Protein AF-0000000081385345 (afdb_homodimer)

Nearest PDB structures (foldseek):
  4rgh-assembly1_A  TM=7.968E-01  e=3.987E-07  Homo sapiens
  4z2z-assembly1_B  TM=7.427E-01  e=1.816E-07  Saccharomyces cerevisiae S288C
  3s8i-assembly1_B  TM=8.230E-01  e=2.449E-06  Homo sapiens
  4rgh-assembly1_B  TM=8.075E-01  e=4.764E-06  Homo sapiens
  4z2z-assembly1_A  TM=7.408E-01  e=2.305E-06  Saccharomyces cerevisiae S288C

InterPro domains:
  IPR021109 Aspartic peptidase domain superfamily [G3DSA:2.40.70.10] (9-135)

Structure (mmCIF, N/CA/C/O backbone):
data_AF-0000000081385345-model_v1
#
loop_
_entity.id
_entity.type
_entity.pdbx_description
1 polymer 'Uncharacterized protein'
#
loop_
_atom_site.group_PDB
_atom_site.id
_atom_site.type_symbol
_atom_site.label_atom_id
_atom_site.label_alt_id
_atom_site.label_comp_id
_atom_site.label_asym_id
_atom_site.label_entity_id
_atom_site.label_seq_id
_atom_site.pdbx_PDB_ins_code
_atom_site.Cartn_x
_atom_site.Cartn_y
_atom_site.Cartn_z
_atom_site.occupancy
_atom_site.B_iso_or_equiv
_atom_site.auth_seq_id
_atom_site.auth_comp_id
_atom_site.auth_asym_id
_atom_site.auth_atom_id
_atom_site.pdbx_PDB_model_num
ATOM 1 N N . MET A 1 1 ? 22.141 8.68 -2.375 1 74.31 1 MET A N 1
ATOM 2 C CA . MET A 1 1 ? 21.109 8.359 -1.393 1 74.31 1 MET A CA 1
ATOM 3 C C . MET A 1 1 ? 21.578 7.238 -0.467 1 74.31 1 MET A C 1
ATOM 5 O O . MET A 1 1 ? 22.156 6.258 -0.921 1 74.31 1 MET A O 1
ATOM 9 N N . PRO A 1 2 ? 21.484 7.441 0.894 1 88.56 2 PRO A N 1
ATOM 10 C CA . PRO A 1 2 ? 21.922 6.379 1.809 1 88.56 2 PRO A CA 1
ATOM 11 C C . PRO A 1 2 ? 21.062 5.121 1.693 1 88.56 2 PRO A C 1
ATOM 13 O O . PRO A 1 2 ? 19.953 5.172 1.15 1 88.56 2 PRO A O 1
ATOM 16 N N . ASN A 1 3 ? 21.641 4.062 2.098 1 95.31 3 ASN A N 1
ATOM 17 C CA . ASN A 1 3 ? 20.922 2.791 2.129 1 95.31 3 ASN A CA 1
ATOM 18 C C . ASN A 1 3 ? 19.828 2.791 3.189 1 95.31 3 ASN A C 1
ATOM 20 O O . ASN A 1 3 ? 20.047 3.26 4.309 1 95.31 3 ASN A O 1
ATOM 24 N N . ILE A 1 4 ? 18.703 2.4 2.809 1 97.88 4 ILE A N 1
ATOM 25 C CA . ILE A 1 4 ? 17.609 2.199 3.762 1 97.88 4 ILE A CA 1
ATOM 26 C C . ILE A 1 4 ? 17.594 0.742 4.219 1 97.88 4 ILE A C 1
ATOM 28 O O . ILE A 1 4 ? 17.453 -0.171 3.402 1 97.88 4 ILE A O 1
ATOM 32 N N . VAL A 1 5 ? 17.734 0.519 5.5 1 98.44 5 VAL A N 1
ATOM 33 C CA . VAL A 1 5 ? 17.922 -0.824 6.039 1 98.44 5 VAL A CA 1
ATOM 34 C C . VAL A 1 5 ? 16.812 -1.127 7.059 1 98.44 5 VAL A C 1
ATOM 36 O O . VAL A 1 5 ? 16.594 -0.344 7.984 1 98.44 5 VAL A O 1
ATOM 39 N N . PHE A 1 6 ? 16.125 -2.219 6.875 1 98.25 6 PHE A N 1
ATOM 40 C CA . PHE A 1 6 ? 15.203 -2.75 7.867 1 98.25 6 PHE A CA 1
ATOM 41 C C . PHE A 1 6 ? 15.797 -3.957 8.578 1 98.25 6 PHE A C 1
ATOM 43 O O . PHE A 1 6 ? 16.25 -4.906 7.93 1 98.25 6 PHE A O 1
ATOM 50 N N . THR A 1 7 ? 15.82 -3.934 9.867 1 96.81 7 THR A N 1
ATOM 51 C CA . THR A 1 7 ? 16.375 -5.008 10.695 1 96.81 7 THR A CA 1
ATOM 52 C C . THR A 1 7 ? 15.312 -5.535 11.664 1 96.81 7 THR A C 1
ATOM 54 O O . THR A 1 7 ? 14.195 -5.016 11.719 1 96.81 7 THR A O 1
ATOM 57 N N . LEU A 1 8 ? 15.695 -6.578 12.344 1 94.38 8 LEU A N 1
ATOM 58 C CA . LEU A 1 8 ? 14.82 -7.113 13.375 1 94.38 8 LEU A CA 1
ATOM 59 C C . LEU A 1 8 ? 14.523 -6.059 14.438 1 94.38 8 LEU A C 1
ATOM 61 O O . LEU A 1 8 ? 13.438 -6.043 15.023 1 94.38 8 LEU A O 1
ATOM 65 N N . GLN A 1 9 ? 15.453 -5.156 14.703 1 95.69 9 GLN A N 1
ATOM 66 C CA . GLN A 1 9 ? 15.289 -4.117 15.711 1 95.69 9 GLN A CA 1
ATOM 67 C C . GLN A 1 9 ? 14.195 -3.131 15.312 1 95.69 9 GLN A C 1
ATOM 69 O O . GLN A 1 9 ? 13.656 -2.414 16.156 1 95.69 9 GLN A O 1
ATOM 74 N N . ASP A 1 10 ? 13.859 -3.074 14.055 1 97.5 10 ASP A N 1
ATOM 75 C CA . ASP A 1 10 ? 12.836 -2.156 13.562 1 97.5 10 ASP A CA 1
ATOM 76 C C . ASP A 1 10 ? 11.438 -2.73 13.766 1 97.5 10 ASP A C 1
ATOM 78 O O . ASP A 1 10 ? 10.438 -2.021 13.602 1 97.5 10 ASP A O 1
ATOM 82 N N . MET A 1 11 ? 11.328 -3.988 14.062 1 97.19 11 MET A N 1
ATOM 83 C CA . MET A 1 11 ? 10.016 -4.605 14.227 1 97.19 11 MET A CA 1
ATOM 84 C C . MET A 1 11 ? 9.336 -4.109 15.5 1 97.19 11 MET A C 1
ATOM 86 O O . MET A 1 11 ? 9.727 -4.496 16.609 1 97.19 11 MET A O 1
ATOM 90 N N . LEU A 1 12 ? 8.391 -3.275 15.297 1 97.19 12 LEU A N 1
ATOM 91 C CA . LEU A 1 12 ? 7.617 -2.789 16.438 1 97.19 12 LEU A CA 1
ATOM 92 C C . LEU A 1 12 ? 6.871 -3.932 17.109 1 97.19 12 LEU A C 1
ATOM 94 O O . LEU A 1 12 ? 6.832 -4.012 18.344 1 97.19 12 LEU A O 1
ATOM 98 N N . ILE A 1 13 ? 6.16 -4.738 16.266 1 95.38 13 ILE A N 1
ATOM 99 C CA . ILE A 1 13 ? 5.555 -5.996 16.703 1 95.38 13 ILE A CA 1
ATOM 100 C C . ILE A 1 13 ? 6.527 -7.148 16.453 1 95.38 13 ILE A C 1
ATOM 102 O O . ILE A 1 13 ? 6.965 -7.367 15.32 1 95.38 13 ILE A O 1
ATOM 106 N N . LYS A 1 14 ? 6.945 -7.871 17.406 1 93.69 14 LYS A N 1
ATOM 107 C CA . LYS A 1 14 ? 8.039 -8.836 17.344 1 93.69 14 LYS A CA 1
ATOM 108 C C . LYS A 1 14 ? 7.574 -10.148 16.703 1 93.69 14 LYS A C 1
ATOM 110 O O . LYS A 1 14 ? 8.016 -11.227 17.109 1 93.69 14 LYS A O 1
ATOM 115 N N . THR A 1 15 ? 6.539 -10.078 15.914 1 94.69 15 THR A N 1
ATOM 116 C CA . THR A 1 15 ? 6.051 -11.219 15.141 1 94.69 15 THR A CA 1
ATOM 117 C C . THR A 1 15 ? 5.48 -10.75 13.805 1 94.69 15 THR A C 1
ATOM 119 O O . THR A 1 15 ? 5.027 -9.609 13.68 1 94.69 15 THR A O 1
ATOM 122 N N . ASN A 1 16 ? 5.664 -11.586 12.82 1 94.06 16 ASN A N 1
ATOM 123 C CA . ASN A 1 16 ? 5.035 -11.281 11.539 1 94.06 16 ASN A CA 1
ATOM 124 C C . ASN A 1 16 ? 3.557 -11.656 11.531 1 94.06 16 ASN A C 1
ATOM 126 O O . ASN A 1 16 ? 2.855 -11.43 10.547 1 94.06 16 ASN A O 1
ATOM 130 N N . LEU A 1 17 ? 3.07 -12.18 12.68 1 94.25 17 LEU A N 1
ATOM 131 C CA . LEU A 1 17 ? 1.688 -12.633 12.789 1 94.25 17 LEU A CA 1
ATOM 132 C C . LEU A 1 17 ? 0.774 -11.492 13.219 1 94.25 17 LEU A C 1
ATOM 134 O O . LEU A 1 17 ? 0.167 -11.555 14.289 1 94.25 17 LEU A O 1
ATOM 138 N N . HIS A 1 18 ? 0.749 -10.492 12.461 1 95.38 18 HIS A N 1
ATOM 139 C CA . HIS A 1 18 ? -0.171 -9.367 12.578 1 95.38 18 HIS A CA 1
ATOM 140 C C . HIS A 1 18 ? -0.584 -8.844 11.211 1 95.38 18 HIS A C 1
ATOM 142 O O . HIS A 1 18 ? -0.002 -9.227 10.195 1 95.38 18 HIS A O 1
ATOM 148 N N . ASP A 1 19 ? -1.596 -8.055 11.148 1 94.62 19 ASP A N 1
ATOM 149 C CA . ASP A 1 19 ? -2.074 -7.516 9.875 1 94.62 19 ASP A CA 1
ATOM 150 C C . ASP A 1 19 ? -2.35 -6.02 9.984 1 94.62 19 ASP A C 1
ATOM 152 O O . ASP A 1 19 ? -3.287 -5.508 9.367 1 94.62 19 ASP A O 1
ATOM 156 N N . ARG A 1 20 ? -1.52 -5.398 10.797 1 96.38 20 ARG A N 1
ATOM 157 C CA . ARG A 1 20 ? -1.727 -3.977 11.055 1 96.38 20 ARG A CA 1
ATOM 158 C C . ARG A 1 20 ? -1.252 -3.133 9.875 1 96.38 20 ARG A C 1
ATOM 160 O O . ARG A 1 20 ? -0.144 -3.328 9.375 1 96.38 20 ARG A O 1
ATOM 167 N N . PRO A 1 21 ? -2.172 -2.256 9.352 1 97.06 21 PRO A N 1
ATOM 168 C CA . PRO A 1 21 ? -1.673 -1.229 8.438 1 97.06 21 PRO A CA 1
ATOM 169 C C . PRO A 1 21 ? -0.868 -0.142 9.148 1 97.06 21 PRO A C 1
ATOM 171 O O . PRO A 1 21 ? -0.676 -0.207 10.367 1 97.06 21 PRO A O 1
ATOM 174 N N . LEU A 1 22 ? -0.375 0.842 8.406 1 98.38 22 LEU A N 1
ATOM 175 C CA . LEU A 1 22 ? 0.445 1.891 9 1 98.38 22 LEU A CA 1
ATOM 176 C C . LEU A 1 22 ? -0.403 3.105 9.367 1 98.38 22 LEU A C 1
ATOM 178 O O . LEU A 1 22 ? -0.925 3.789 8.477 1 98.38 22 LEU A O 1
ATOM 182 N N . TYR A 1 23 ? -0.553 3.346 10.672 1 98.38 23 TYR A N 1
ATOM 183 C CA . TYR A 1 23 ? -1.19 4.547 11.195 1 98.38 23 TYR A CA 1
ATOM 184 C C . TYR A 1 23 ? -0.215 5.355 12.047 1 98.38 23 TYR A C 1
ATOM 186 O O . TYR A 1 23 ? 0.57 4.789 12.805 1 98.38 23 TYR A O 1
ATOM 194 N N . TYR A 1 24 ? -0.353 6.641 11.898 1 98.5 24 TYR A N 1
ATOM 195 C CA . TYR A 1 24 ? 0.501 7.551 12.648 1 98.5 24 TYR A CA 1
ATOM 196 C C . TYR A 1 24 ? -0.317 8.68 13.266 1 98.5 24 TYR A C 1
ATOM 198 O O . TYR A 1 24 ? -1.426 8.969 12.812 1 98.5 24 TYR A O 1
ATOM 206 N N . THR A 1 25 ? 0.218 9.195 14.328 1 98.38 25 THR A N 1
ATOM 207 C CA . THR A 1 25 ? -0.187 10.5 14.836 1 98.38 25 THR A CA 1
ATOM 208 C C . THR A 1 25 ? 0.838 11.562 14.453 1 98.38 25 THR A C 1
ATOM 210 O O . THR A 1 25 ? 2.045 11.336 14.547 1 98.38 25 THR A O 1
ATOM 213 N N . GLY A 1 26 ? 0.393 12.641 13.961 1 98.38 26 GLY A N 1
ATOM 214 C CA . GLY A 1 26 ? 1.235 13.758 13.578 1 98.38 26 GLY A CA 1
ATOM 215 C C . GLY A 1 26 ? 0.521 15.094 13.656 1 98.38 26 GLY A C 1
ATOM 216 O O . GLY A 1 26 ? -0.37 15.281 14.492 1 98.38 26 GLY A O 1
ATOM 217 N N . TYR A 1 27 ? 1.018 16.047 12.898 1 98.56 27 TYR A N 1
ATOM 218 C CA . TYR A 1 27 ? 0.455 17.391 12.922 1 98.56 27 TYR A CA 1
ATOM 219 C C . TYR A 1 27 ? 0.203 17.891 11.5 1 98.56 27 TYR A C 1
ATOM 221 O O . TYR A 1 27 ? 1.005 17.656 10.602 1 98.56 27 TYR A O 1
ATOM 229 N N . ILE A 1 28 ? -0.877 18.516 11.32 1 98.38 28 ILE A N 1
ATOM 230 C CA . ILE A 1 28 ? -1.199 19.266 10.109 1 98.38 28 ILE A CA 1
ATOM 231 C C . ILE A 1 28 ? -1.395 20.734 10.461 1 98.38 28 ILE A C 1
ATOM 233 O O . ILE A 1 28 ? -2.262 21.078 11.266 1 98.38 28 ILE A O 1
ATOM 237 N N . ASP A 1 29 ? -0.593 21.594 9.82 1 95.69 29 ASP A N 1
ATOM 238 C CA . ASP A 1 29 ? -0.618 23.016 10.141 1 95.69 29 ASP A CA 1
ATOM 239 C C . ASP A 1 29 ? -0.638 23.234 11.656 1 95.69 29 ASP A C 1
ATOM 241 O O . ASP A 1 29 ? -1.501 23.953 12.172 1 95.69 29 ASP A O 1
ATOM 245 N N . ASP A 1 30 ? 0.148 22.516 12.375 1 95.19 30 ASP A N 1
ATOM 246 C CA . ASP A 1 30 ? 0.46 22.641 13.797 1 95.19 30 ASP A CA 1
ATOM 247 C C . ASP A 1 30 ? -0.686 22.125 14.664 1 95.19 30 ASP A C 1
ATOM 249 O O . ASP A 1 30 ? -0.72 22.375 15.867 1 95.19 30 ASP A O 1
ATOM 253 N N . VAL A 1 31 ? -1.644 21.5 14.07 1 97.69 31 VAL A N 1
ATOM 254 C CA . VAL A 1 31 ? -2.73 20.875 14.82 1 97.69 31 VAL A CA 1
ATOM 255 C C . VAL A 1 31 ? -2.555 19.359 14.82 1 97.69 31 VAL A C 1
ATOM 257 O O . VAL A 1 31 ? -2.283 18.75 13.773 1 97.69 31 VAL A O 1
ATOM 260 N N . LYS A 1 32 ? -2.758 18.781 15.961 1 97.94 32 LYS A N 1
ATOM 261 C CA . LYS A 1 32 ? -2.574 17.344 16.109 1 97.94 32 LYS A CA 1
ATOM 262 C C . LYS A 1 32 ? -3.658 16.578 15.359 1 97.94 32 LYS A C 1
ATOM 264 O O . LYS A 1 32 ? -4.84 16.922 15.438 1 97.94 32 LYS A O 1
ATOM 269 N N . VAL A 1 33 ? -3.264 15.602 14.578 1 97.94 33 VAL A N 1
ATOM 270 C CA . VAL A 1 33 ? -4.16 14.727 13.828 1 97.94 33 VAL A CA 1
ATOM 271 C C . VAL A 1 33 ? -3.754 13.273 14.039 1 97.94 33 VAL A C 1
ATOM 273 O O . VAL A 1 33 ? -2.576 12.922 13.914 1 97.94 33 VAL A O 1
ATOM 276 N N . ASP A 1 34 ? -4.684 12.422 14.43 1 96.62 34 ASP A N 1
ATOM 277 C CA . ASP A 1 34 ? -4.426 10.992 14.57 1 96.62 34 ASP A CA 1
ATOM 278 C C . ASP A 1 34 ? -4.871 10.234 13.32 1 96.62 34 ASP A C 1
ATOM 280 O O . ASP A 1 34 ? -5.309 10.836 12.344 1 96.62 34 ASP A O 1
ATOM 284 N N . ARG A 1 35 ? -4.551 8.938 13.289 1 96.88 35 ARG A N 1
ATOM 285 C CA . ARG A 1 35 ? -4.961 8.023 12.234 1 96.88 35 ARG A CA 1
ATOM 286 C C . ARG A 1 35 ? -4.574 8.562 10.859 1 96.88 35 ARG A C 1
ATOM 288 O O . ARG A 1 35 ? -5.398 8.602 9.945 1 96.88 35 ARG A O 1
ATOM 295 N N . MET A 1 36 ? -3.348 9.047 10.742 1 98.5 36 MET A N 1
ATOM 296 C CA . MET A 1 36 ? -2.727 9.289 9.438 1 98.5 36 MET A CA 1
ATOM 297 C C . MET A 1 36 ? -2.273 7.984 8.805 1 98.5 36 MET A C 1
ATOM 299 O O . MET A 1 36 ? -1.367 7.32 9.305 1 98.5 36 MET A O 1
ATOM 303 N N . HIS A 1 37 ? -2.951 7.629 7.734 1 97.88 37 HIS A N 1
ATOM 304 C CA . HIS A 1 37 ? -2.705 6.344 7.09 1 97.88 37 HIS A CA 1
ATOM 305 C C . HIS A 1 37 ? -1.718 6.484 5.938 1 97.88 37 HIS A C 1
ATOM 307 O O . HIS A 1 37 ? -1.929 7.293 5.031 1 97.88 37 HIS A O 1
ATOM 313 N N . ILE A 1 38 ? -0.577 5.758 5.945 1 98.75 38 ILE A N 1
ATOM 314 C CA . ILE A 1 38 ? 0.377 5.727 4.844 1 98.75 38 ILE A CA 1
ATOM 315 C C . ILE A 1 38 ? 0.022 4.59 3.885 1 98.75 38 ILE A C 1
ATOM 317 O O . ILE A 1 38 ? -0.004 3.422 4.281 1 98.75 38 ILE A O 1
ATOM 321 N N . ASP A 1 39 ? -0.267 4.934 2.676 1 97 39 ASP A N 1
ATOM 322 C CA . ASP A 1 39 ? -0.756 3.957 1.705 1 97 39 ASP A CA 1
ATOM 323 C C . ASP A 1 39 ? 0.001 4.07 0.384 1 97 39 ASP A C 1
ATOM 325 O O . ASP A 1 39 ? -0.407 4.816 -0.509 1 97 39 ASP A O 1
ATOM 329 N N . PRO A 1 40 ? 1.025 3.207 0.19 1 97.94 40 PRO A N 1
ATOM 330 C CA . PRO A 1 40 ? 1.81 3.27 -1.046 1 97.94 40 PRO A CA 1
ATOM 331 C C . PRO A 1 40 ? 1.019 2.818 -2.271 1 97.94 40 PRO A C 1
ATOM 333 O O . PRO A 1 40 ? 1.484 2.971 -3.402 1 97.94 40 PRO A O 1
ATOM 336 N N . SER A 1 41 ? -0.171 2.312 -2.088 1 95.31 41 SER A N 1
ATOM 337 C CA . SER A 1 41 ? -0.978 1.883 -3.225 1 95.31 41 SER A CA 1
ATOM 338 C C . SER A 1 41 ? -1.852 3.02 -3.744 1 95.31 41 SER A C 1
ATOM 340 O O . SER A 1 41 ? -2.422 2.926 -4.832 1 95.31 41 SER A O 1
ATOM 342 N N . SER A 1 42 ? -1.997 4.023 -3.014 1 94.88 42 SER A N 1
ATOM 343 C CA . SER A 1 42 ? -2.875 5.125 -3.389 1 94.88 42 SER A CA 1
ATOM 344 C C . SER A 1 42 ? -2.158 6.121 -4.293 1 94.88 42 SER A C 1
ATOM 346 O O . SER A 1 42 ? -1.043 6.551 -3.992 1 94.88 42 SER A O 1
ATOM 348 N N . SER A 1 43 ? -2.836 6.496 -5.348 1 94.69 43 SER A N 1
ATOM 349 C CA . SER A 1 43 ? -2.256 7.43 -6.309 1 94.69 43 SER A CA 1
ATOM 350 C C . SER A 1 43 ? -2.439 8.875 -5.855 1 94.69 43 SER A C 1
ATOM 352 O O . SER A 1 43 ? -1.924 9.797 -6.484 1 94.69 43 SER A O 1
ATOM 354 N N . ILE A 1 44 ? -3.137 9.055 -4.789 1 95.75 44 ILE A N 1
ATOM 355 C CA . ILE A 1 44 ? -3.369 10.398 -4.277 1 95.75 44 ILE A CA 1
ATOM 356 C C . ILE A 1 44 ? -3.346 10.383 -2.752 1 95.75 44 ILE A C 1
ATOM 358 O O . ILE A 1 44 ? -3.4 9.32 -2.135 1 95.75 44 ILE A O 1
ATOM 362 N N . SER A 1 45 ? -3.215 11.555 -2.184 1 97.69 45 SER A N 1
ATOM 363 C CA . SER A 1 45 ? -3.463 11.758 -0.759 1 97.69 45 SER A CA 1
ATOM 364 C C . SER A 1 45 ? -4.836 12.375 -0.517 1 97.69 45 SER A C 1
ATOM 366 O O . SER A 1 45 ? -5.293 13.211 -1.299 1 97.69 45 SER A O 1
ATOM 368 N N . ILE A 1 46 ? -5.461 11.953 0.561 1 97.06 46 ILE A N 1
ATOM 369 C CA . ILE A 1 46 ? -6.84 12.344 0.847 1 97.06 46 ILE A CA 1
ATOM 370 C C . ILE A 1 46 ? -6.938 12.883 2.273 1 97.06 46 ILE A C 1
ATOM 372 O O . ILE A 1 46 ? -6.285 12.367 3.184 1 97.06 46 ILE A O 1
ATOM 376 N N . ILE A 1 47 ? -7.746 13.891 2.457 1 97.62 47 ILE A N 1
ATOM 377 C CA . ILE A 1 47 ? -8.078 14.359 3.795 1 97.62 47 ILE A CA 1
ATOM 378 C C . ILE A 1 47 ? -9.594 14.531 3.926 1 97.62 47 ILE A C 1
ATOM 380 O O . ILE A 1 47 ? -10.258 14.969 2.984 1 97.62 47 ILE A O 1
ATOM 384 N N . LEU A 1 48 ? -10.102 14.164 5.066 1 96.5 48 LEU A N 1
ATOM 385 C CA . LEU A 1 48 ? -11.539 14.227 5.281 1 96.5 48 LEU A CA 1
ATOM 386 C C . LEU A 1 48 ? -11.992 15.656 5.559 1 96.5 48 LEU A C 1
ATOM 388 O O . LEU A 1 48 ? -11.312 16.406 6.266 1 96.5 48 LEU A O 1
ATOM 392 N N . LYS A 1 49 ? -13.148 15.906 5.07 1 96.56 49 LYS A N 1
ATOM 393 C CA . LYS A 1 49 ? -13.75 17.219 5.281 1 96.56 49 LYS A CA 1
ATOM 394 C C . LYS A 1 49 ? -13.82 17.562 6.766 1 96.56 49 LYS A C 1
ATOM 396 O O . LYS A 1 49 ? -13.578 18.703 7.152 1 96.56 49 LYS A O 1
ATOM 401 N N . GLY A 1 50 ? -14.172 16.562 7.586 1 95.38 50 GLY A N 1
ATOM 402 C CA . GLY A 1 50 ? -14.266 16.781 9.023 1 95.38 50 GLY A CA 1
ATOM 403 C C . GLY A 1 50 ? -12.961 17.219 9.641 1 95.38 50 GLY A C 1
ATOM 404 O O . GLY A 1 50 ? -12.953 18 10.594 1 95.38 50 GLY A O 1
ATOM 405 N N . VAL A 1 51 ? -11.875 16.781 9.156 1 96.31 51 VAL A N 1
ATOM 406 C CA . VAL A 1 51 ? -10.562 17.156 9.656 1 96.31 51 VAL A CA 1
ATOM 407 C C . VAL A 1 51 ? -10.281 18.625 9.312 1 96.31 51 VAL A C 1
ATOM 409 O O . VAL A 1 51 ? -9.734 19.359 10.125 1 96.31 51 VAL A O 1
ATOM 412 N N . LEU A 1 52 ? -10.648 19.078 8.164 1 96.88 52 LEU A N 1
ATOM 413 C CA . LEU A 1 52 ? -10.469 20.484 7.797 1 96.88 52 LEU A CA 1
ATOM 414 C C . LEU A 1 52 ? -11.195 21.406 8.773 1 96.88 52 LEU A C 1
ATOM 416 O O . LEU A 1 52 ? -10.688 22.469 9.117 1 96.88 52 LEU A O 1
ATOM 420 N N . HIS A 1 53 ? -12.375 20.969 9.078 1 95.81 53 HIS A N 1
ATOM 421 C CA . HIS A 1 53 ? -13.125 21.75 10.062 1 95.81 53 HIS A CA 1
ATOM 422 C C . HIS A 1 53 ? -12.367 21.859 11.383 1 95.81 53 HIS A C 1
ATOM 424 O O . HIS A 1 53 ? -12.297 22.938 11.977 1 95.81 53 HIS A O 1
ATOM 430 N N . HIS A 1 54 ? -11.82 20.75 11.734 1 95.38 54 HIS A N 1
ATOM 431 C CA . HIS A 1 54 ? -11.031 20.703 12.961 1 95.38 54 HIS A CA 1
ATOM 432 C C . HIS A 1 54 ? -9.82 21.625 12.859 1 95.38 54 HIS A C 1
ATOM 434 O O . HIS A 1 54 ? -9.43 22.266 13.844 1 95.38 54 HIS A O 1
ATOM 440 N N . LEU A 1 55 ? -9.219 21.75 11.719 1 96.38 55 LEU A N 1
ATOM 441 C CA . LEU A 1 55 ? -8.055 22.578 11.445 1 96.38 55 LEU A CA 1
ATOM 442 C C . LEU A 1 55 ? -8.453 24.031 11.25 1 96.38 55 LEU A C 1
ATOM 444 O O . LEU A 1 55 ? -7.598 24.906 11.148 1 96.38 55 LEU A O 1
ATOM 448 N N . ARG A 1 56 ? -9.742 24.312 11.117 1 96 56 ARG A N 1
ATOM 449 C CA . ARG A 1 56 ? -10.312 25.641 10.883 1 96 56 ARG A CA 1
ATOM 450 C C . ARG A 1 56 ? -9.898 26.188 9.523 1 96 56 ARG A C 1
ATOM 452 O O . ARG A 1 56 ? -9.555 27.359 9.391 1 96 56 ARG A O 1
ATOM 459 N N . ILE A 1 57 ? -9.883 25.281 8.594 1 95.56 57 ILE A N 1
ATOM 460 C CA . ILE A 1 57 ? -9.617 25.656 7.207 1 95.56 57 ILE A CA 1
ATOM 461 C C . ILE A 1 57 ? -10.938 25.812 6.457 1 95.56 57 ILE A C 1
ATOM 463 O O . ILE A 1 57 ? -11.672 24.828 6.285 1 95.56 57 ILE A O 1
ATOM 467 N N . PRO A 1 58 ? -11.203 27.016 5.98 1 95.06 58 PRO A N 1
ATOM 468 C CA . PRO A 1 58 ? -12.477 27.188 5.27 1 95.06 58 PRO A CA 1
ATOM 469 C C . PRO A 1 58 ? -12.469 26.531 3.889 1 95.06 58 PRO A C 1
ATOM 471 O O . PRO A 1 58 ? -11.438 26.5 3.223 1 95.06 58 PRO A O 1
ATOM 474 N N . MET A 1 59 ? -13.633 26.141 3.365 1 93.62 59 MET A N 1
ATOM 475 C CA . MET A 1 59 ? -13.781 25.391 2.123 1 93.62 59 MET A CA 1
ATOM 476 C C . MET A 1 59 ? -13.43 26.25 0.917 1 93.62 59 MET A C 1
ATOM 478 O O . MET A 1 59 ? -13.016 25.734 -0.123 1 93.62 59 MET A O 1
ATOM 482 N N . HIS A 1 60 ? -13.516 27.516 1.053 1 94.56 60 HIS A N 1
ATOM 483 C CA . HIS A 1 60 ? -13.25 28.391 -0.081 1 94.56 60 HIS A CA 1
ATOM 484 C C . HIS A 1 60 ? -11.758 28.438 -0.401 1 94.56 60 HIS A C 1
ATOM 486 O O . HIS A 1 60 ? -11.359 28.953 -1.447 1 94.56 60 HIS A O 1
ATOM 492 N N . ARG A 1 61 ? -10.93 27.938 0.493 1 95.75 61 ARG A N 1
ATOM 493 C CA . ARG A 1 61 ? -9.492 27.859 0.265 1 95.75 61 ARG A CA 1
ATOM 494 C C . ARG A 1 61 ? -9.141 26.688 -0.64 1 95.75 61 ARG A C 1
ATOM 496 O O . ARG A 1 61 ? -8.016 26.594 -1.131 1 95.75 61 ARG A O 1
ATOM 503 N N . LEU A 1 62 ? -10.078 25.844 -0.931 1 97.88 62 LEU A N 1
ATOM 504 C CA . LEU A 1 62 ? -9.82 24.672 -1.753 1 97.88 62 LEU A CA 1
ATOM 505 C C . LEU A 1 62 ? -9.719 25.047 -3.227 1 97.88 62 LEU A C 1
ATOM 507 O O . LEU A 1 62 ? -10.469 25.891 -3.711 1 97.88 62 LEU A O 1
ATOM 511 N N . THR A 1 63 ? -8.773 24.453 -3.85 1 98.12 63 THR A N 1
ATOM 512 C CA . THR A 1 63 ? -8.672 24.578 -5.301 1 98.12 63 THR A CA 1
ATOM 513 C C . THR A 1 63 ? -9.594 23.562 -5.984 1 98.12 63 THR A C 1
ATOM 515 O O . THR A 1 63 ? -9.625 22.391 -5.613 1 98.12 63 THR A O 1
ATOM 518 N N . PRO A 1 64 ? -10.32 24.031 -7.012 1 96.88 64 PRO A N 1
ATOM 519 C CA . PRO A 1 64 ? -11.164 23.078 -7.738 1 96.88 64 PRO A CA 1
ATOM 520 C C . PRO A 1 64 ? -10.359 21.984 -8.445 1 96.88 64 PRO A C 1
ATOM 522 O O . PRO A 1 64 ? -9.195 22.203 -8.805 1 96.88 64 PRO A O 1
ATOM 525 N N . THR A 1 65 ? -11.016 20.797 -8.547 1 95.69 65 THR A N 1
ATOM 526 C CA . THR A 1 65 ? -10.367 19.688 -9.25 1 95.69 65 THR A CA 1
ATOM 527 C C . THR A 1 65 ? -11.398 18.875 -10.023 1 95.69 65 THR A C 1
ATOM 529 O O . THR A 1 65 ? -12.555 18.766 -9.609 1 95.69 65 THR A O 1
ATOM 532 N N . SER A 1 66 ? -10.953 18.266 -11.117 1 92.5 66 SER A N 1
ATOM 533 C CA . SER A 1 66 ? -11.789 17.375 -11.906 1 92.5 66 SER A CA 1
ATOM 534 C C . SER A 1 66 ? -11.359 15.914 -11.727 1 92.5 66 SER A C 1
ATOM 536 O O . SER A 1 66 ? -11.898 15.023 -12.383 1 92.5 66 SER A O 1
ATOM 538 N N . THR A 1 67 ? -10.508 15.727 -10.797 1 90.75 67 THR A N 1
ATOM 539 C CA . THR A 1 67 ? -9.984 14.391 -10.562 1 90.75 67 THR A CA 1
ATOM 540 C C . THR A 1 67 ? -11.047 13.492 -9.93 1 90.75 67 THR A C 1
ATOM 542 O O . THR A 1 67 ? -11.711 13.891 -8.969 1 90.75 67 THR A O 1
ATOM 545 N N . ALA A 1 68 ? -11.227 12.336 -10.531 1 89.62 68 ALA A N 1
ATOM 546 C CA . ALA A 1 68 ? -12.109 11.336 -9.938 1 89.62 68 ALA A CA 1
ATOM 547 C C . ALA A 1 68 ? -11.312 10.32 -9.117 1 89.62 68 ALA A C 1
ATOM 549 O O . ALA A 1 68 ? -10.227 9.914 -9.516 1 89.62 68 ALA A O 1
ATOM 550 N N . ILE A 1 69 ? -11.852 10.023 -7.949 1 87.06 69 ILE A N 1
ATOM 551 C CA . ILE A 1 69 ? -11.25 9.008 -7.094 1 87.06 69 ILE A CA 1
ATOM 552 C C . ILE A 1 69 ? -11.992 7.684 -7.273 1 87.06 69 ILE A C 1
ATOM 554 O O . ILE A 1 69 ? -13.227 7.648 -7.223 1 87.06 69 ILE A O 1
ATOM 558 N N . SER A 1 70 ? -11.219 6.641 -7.594 1 83.19 70 SER A N 1
ATOM 559 C CA . SER A 1 70 ? -11.805 5.309 -7.715 1 83.19 70 SER A CA 1
ATOM 560 C C . SER A 1 70 ? -11.211 4.352 -6.684 1 83.19 70 SER A C 1
ATOM 562 O O . SER A 1 70 ? -10.016 4.383 -6.41 1 83.19 70 SER A O 1
ATOM 564 N N . GLY A 1 71 ? -12.102 3.607 -5.973 1 77.56 71 GLY A N 1
ATOM 565 C CA . GLY A 1 71 ? -11.664 2.559 -5.062 1 77.56 71 GLY A CA 1
ATOM 566 C C . GLY A 1 71 ? -11.844 1.164 -5.629 1 77.56 71 GLY A C 1
ATOM 567 O O . GLY A 1 71 ? -11.812 0.976 -6.848 1 77.56 71 GLY A O 1
ATOM 568 N N . PHE A 1 72 ? -11.805 0.202 -4.797 1 75.38 72 PHE A N 1
ATOM 569 C CA . PHE A 1 72 ? -11.875 -1.21 -5.156 1 75.38 72 PHE A CA 1
ATOM 570 C C . PHE A 1 72 ? -13.133 -1.503 -5.961 1 75.38 72 PHE A C 1
ATOM 572 O O . PHE A 1 72 ? -13.109 -2.316 -6.887 1 75.38 72 PHE A O 1
ATOM 579 N N . ASN A 1 73 ? -14.266 -0.875 -5.695 1 69.94 73 ASN A N 1
ATOM 580 C CA . ASN A 1 73 ? -15.516 -1.232 -6.355 1 69.94 73 ASN A CA 1
ATOM 581 C C . ASN A 1 73 ? -15.797 -0.327 -7.551 1 69.94 73 ASN A C 1
ATOM 583 O O . ASN A 1 73 ? -16.906 -0.312 -8.078 1 69.94 73 ASN A O 1
ATOM 587 N N . SER A 1 74 ? -14.828 0.216 -8.086 1 64.88 74 SER A N 1
ATOM 588 C CA . SER A 1 74 ? -14.898 0.991 -9.32 1 64.88 74 SER A CA 1
ATOM 589 C C . SER A 1 74 ? -15.852 2.172 -9.18 1 64.88 74 SER A C 1
ATOM 591 O O . SER A 1 74 ? -16.109 2.885 -10.148 1 64.88 74 SER A O 1
ATOM 593 N N . GLY A 1 75 ? -16.422 2.297 -8.148 1 73.06 75 GLY A N 1
ATOM 594 C CA . GLY A 1 75 ? -17.203 3.516 -8 1 73.06 75 GLY A CA 1
ATOM 595 C C . GLY A 1 75 ? -16.344 4.77 -7.98 1 73.06 75 GLY A C 1
ATOM 596 O O . GLY A 1 75 ? -15.242 4.766 -7.445 1 73.06 75 GLY A O 1
ATOM 597 N N . ARG A 1 76 ? -16.844 5.672 -8.875 1 79.81 76 ARG A N 1
ATOM 598 C CA . ARG A 1 76 ? -16.109 6.93 -8.922 1 79.81 76 ARG A CA 1
ATOM 599 C C . ARG A 1 76 ? -16.703 7.953 -7.965 1 79.81 76 ARG A C 1
ATOM 601 O O . ARG A 1 76 ? -17.922 8.016 -7.805 1 79.81 76 ARG A O 1
ATOM 608 N N . SER A 1 77 ? -15.875 8.562 -7.242 1 85.44 77 SER A N 1
ATOM 609 C CA . SER A 1 77 ? -16.234 9.711 -6.41 1 85.44 77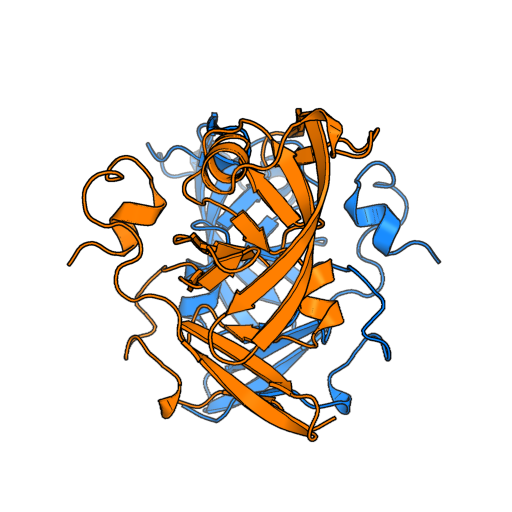 SER A CA 1
ATOM 610 C C . SER A 1 77 ? -15.391 10.93 -6.758 1 85.44 77 SER A C 1
ATOM 612 O O . SER A 1 77 ? -14.266 10.797 -7.254 1 85.44 77 SER A O 1
ATOM 614 N N . TYR A 1 78 ? -16.031 12.102 -6.508 1 91.19 78 TYR A N 1
ATOM 615 C CA . TYR A 1 78 ? -15.336 13.344 -6.801 1 91.19 78 TYR A CA 1
ATOM 616 C C . TYR A 1 78 ? -15.031 14.109 -5.52 1 91.19 78 TYR A C 1
ATOM 618 O O . TYR A 1 78 ? -15.914 14.32 -4.688 1 91.19 78 TYR A O 1
ATOM 626 N N . PRO A 1 79 ? -13.773 14.484 -5.426 1 95.19 79 PRO A N 1
ATOM 627 C CA . PRO A 1 79 ? -13.438 15.297 -4.254 1 95.19 79 PRO A CA 1
ATOM 628 C C . PRO A 1 79 ? -14.094 16.672 -4.27 1 95.19 79 PRO A C 1
ATOM 630 O O . PRO A 1 79 ? -14.469 17.172 -5.336 1 95.19 79 PRO A O 1
ATOM 633 N N . ILE A 1 80 ? -14.242 17.25 -3.109 1 96.81 80 ILE A N 1
ATOM 634 C CA . ILE A 1 80 ? -14.758 18.609 -2.953 1 96.81 80 ILE A CA 1
ATOM 635 C C . ILE A 1 80 ? -13.766 19.609 -3.551 1 96.81 80 ILE A C 1
ATOM 637 O O . ILE A 1 80 ? -14.164 20.594 -4.172 1 96.81 80 ILE A O 1
ATOM 641 N N . GLY A 1 81 ? -12.539 19.359 -3.43 1 97.94 81 GLY A N 1
ATOM 642 C CA . GLY A 1 81 ? -11.398 20.141 -3.881 1 97.94 81 GLY A CA 1
ATOM 643 C C . GLY A 1 81 ? -10.07 19.594 -3.396 1 97.94 81 GLY A C 1
ATOM 644 O O . GLY A 1 81 ? -9.992 18.453 -2.938 1 97.94 81 GLY A O 1
ATOM 645 N N . LYS A 1 82 ? -9.055 20.328 -3.695 1 98.25 82 LYS A N 1
ATOM 646 C CA . LYS A 1 82 ? -7.73 19.938 -3.215 1 98.25 82 LYS A CA 1
ATOM 647 C C . LYS A 1 82 ? -7.062 21.062 -2.445 1 98.25 82 LYS A C 1
ATOM 649 O O . LYS A 1 82 ? -7.434 22.234 -2.598 1 98.25 82 LYS A O 1
ATOM 654 N N . ILE A 1 83 ? -6.117 20.75 -1.657 1 98.25 83 ILE A N 1
ATOM 655 C CA . ILE A 1 83 ? -5.426 21.734 -0.824 1 98.25 83 ILE A CA 1
ATOM 656 C C . ILE A 1 83 ? -4.02 21.234 -0.498 1 98.25 83 ILE A C 1
ATOM 658 O O . ILE A 1 83 ? -3.797 20.031 -0.371 1 98.25 83 ILE A O 1
ATOM 662 N N . ARG A 1 84 ? -3.059 22.109 -0.445 1 98.25 84 ARG A N 1
ATOM 663 C CA . ARG A 1 84 ? -1.699 21.812 -0.009 1 98.25 84 ARG A CA 1
ATOM 664 C C . ARG A 1 84 ? -1.512 22.141 1.467 1 98.25 84 ARG A C 1
ATOM 666 O O . ARG A 1 84 ? -1.852 23.25 1.907 1 98.25 84 ARG A O 1
ATOM 673 N N . LEU A 1 85 ? -1.005 21.234 2.262 1 98.19 85 LEU A N 1
ATOM 674 C CA . LEU A 1 85 ? -0.921 21.391 3.711 1 98.19 85 LEU A CA 1
ATOM 675 C C . LEU A 1 85 ? 0.485 21.062 4.207 1 98.19 85 LEU A C 1
ATOM 677 O O . LEU A 1 85 ? 1.201 20.266 3.594 1 98.19 85 LEU A O 1
ATOM 681 N N . LYS A 1 86 ? 0.881 21.672 5.293 1 98.44 86 LYS A N 1
ATOM 682 C CA . LYS A 1 86 ? 2.09 21.281 6.016 1 98.44 86 LYS A CA 1
ATOM 683 C C . LYS A 1 86 ? 1.822 20.109 6.941 1 98.44 86 LYS A C 1
ATOM 685 O O . LYS A 1 86 ? 0.885 20.141 7.742 1 98.44 86 LYS A O 1
ATOM 690 N N . CYS A 1 87 ? 2.592 19.125 6.793 1 98.56 87 CYS A N 1
ATOM 691 C CA . CYS A 1 87 ? 2.424 17.891 7.539 1 98.56 87 CYS A CA 1
ATOM 692 C C . CYS A 1 87 ? 3.697 17.531 8.297 1 98.56 87 CYS A C 1
ATOM 694 O O . CYS A 1 8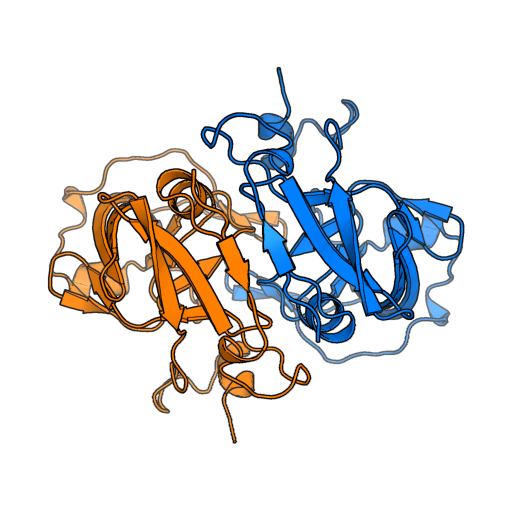7 ? 4.805 17.734 7.789 1 98.56 87 CYS A O 1
ATOM 696 N N . GLN A 1 88 ? 3.502 17.047 9.508 1 98.69 88 GLN A N 1
ATOM 697 C CA . GLN A 1 88 ? 4.637 16.594 10.297 1 98.69 88 GLN A CA 1
ATOM 698 C C . GLN A 1 88 ? 4.352 15.227 10.93 1 98.69 88 GLN A C 1
ATOM 700 O O . GLN A 1 88 ? 3.324 15.047 11.586 1 98.69 88 GLN A O 1
ATOM 705 N N . ILE A 1 89 ? 5.191 14.297 10.742 1 98.75 89 ILE A N 1
ATOM 706 C CA . ILE A 1 89 ? 5.215 13.023 11.453 1 98.75 89 ILE A CA 1
ATOM 707 C C . ILE A 1 89 ? 6.594 12.797 12.07 1 98.75 89 ILE A C 1
ATOM 709 O O . ILE A 1 89 ? 7.586 12.672 11.352 1 98.75 89 ILE A O 1
ATOM 713 N N . GLY A 1 90 ? 6.602 12.633 13.406 1 97.94 90 GLY A N 1
ATOM 714 C CA . GLY A 1 90 ? 7.918 12.625 14.031 1 97.94 90 GLY A CA 1
ATOM 715 C C . GLY A 1 90 ? 8.773 13.812 13.625 1 97.94 90 GLY A C 1
ATOM 716 O O . GLY A 1 90 ? 8.336 14.961 13.727 1 97.94 90 GLY A O 1
ATOM 717 N N . ASP A 1 91 ? 10 13.539 13.086 1 97 91 ASP A N 1
ATOM 718 C CA . ASP A 1 91 ? 10.922 14.602 12.695 1 97 91 ASP A CA 1
ATOM 719 C C . ASP A 1 91 ? 10.711 15.008 11.234 1 97 91 ASP A C 1
ATOM 721 O O . ASP A 1 91 ? 11.281 15.992 10.773 1 97 91 ASP A O 1
ATOM 725 N N . LEU A 1 92 ? 9.883 14.32 10.57 1 98.38 92 LEU A N 1
ATOM 726 C CA . LEU A 1 92 ? 9.688 14.602 9.148 1 98.38 92 LEU A CA 1
ATOM 727 C C . LEU A 1 92 ? 8.719 15.758 8.953 1 98.38 92 LEU A C 1
ATOM 729 O O . LEU A 1 92 ? 7.523 15.625 9.234 1 98.38 92 LEU A O 1
ATOM 733 N N . GLN A 1 93 ? 9.227 16.875 8.562 1 97.94 93 GLN A N 1
ATOM 734 C CA . GLN A 1 93 ? 8.422 18 8.086 1 97.94 93 GLN A CA 1
ATOM 735 C C . GLN A 1 93 ? 8.234 17.938 6.574 1 97.94 93 GLN A C 1
ATOM 737 O O . GLN A 1 93 ? 9.203 17.812 5.828 1 97.94 93 GLN A O 1
ATOM 742 N N . SER A 1 94 ? 6.98 18 6.141 1 98.19 94 SER A N 1
ATOM 743 C CA . SER A 1 94 ? 6.684 17.812 4.723 1 98.19 94 SER A CA 1
ATOM 744 C C . SER A 1 94 ? 5.473 18.641 4.305 1 98.19 94 SER A C 1
ATOM 746 O O . SER A 1 94 ? 4.836 19.297 5.141 1 98.19 94 SER A O 1
ATOM 748 N N . GLU A 1 95 ? 5.309 18.734 3.023 1 98.5 95 GLU A N 1
ATOM 749 C CA . GLU A 1 95 ? 4.086 19.281 2.432 1 98.5 95 GLU A CA 1
ATOM 750 C C . GLU A 1 95 ? 3.361 18.219 1.606 1 98.5 95 GLU A C 1
ATOM 752 O O . GLU A 1 95 ? 4 17.375 0.964 1 98.5 95 GLU A O 1
ATOM 757 N N . VAL A 1 96 ? 2.066 18.297 1.683 1 98.38 96 VAL A N 1
ATOM 758 C CA . VAL A 1 96 ? 1.287 17.297 0.962 1 98.38 96 VAL A CA 1
ATOM 759 C C . VAL A 1 96 ? 0.066 17.953 0.322 1 98.38 96 VAL A C 1
ATOM 761 O O . VAL A 1 96 ? -0.58 18.812 0.934 1 98.38 96 VAL A O 1
ATOM 764 N N . THR A 1 97 ? -0.132 17.625 -0.935 1 98.25 97 THR A N 1
ATOM 765 C CA . THR A 1 97 ? -1.391 17.969 -1.587 1 98.25 97 THR A CA 1
ATOM 766 C C . THR A 1 97 ? -2.443 16.891 -1.328 1 98.25 97 THR A C 1
ATOM 768 O O . THR A 1 97 ? -2.246 15.727 -1.68 1 98.25 97 THR A O 1
ATOM 771 N N . CYS A 1 98 ? -3.555 17.328 -0.768 1 98.31 98 CYS A N 1
ATOM 772 C CA . CYS A 1 98 ? -4.621 16.391 -0.414 1 98.31 98 CYS A CA 1
ATOM 773 C C . CYS A 1 98 ? -5.906 16.719 -1.164 1 98.31 98 CYS A C 1
ATOM 775 O O . CYS A 1 98 ? -6.238 17.891 -1.348 1 98.31 98 CYS A O 1
ATOM 777 N N . TYR A 1 99 ? -6.574 15.672 -1.581 1 97.62 99 TYR A N 1
ATOM 778 C CA . TYR A 1 99 ? -7.945 15.797 -2.064 1 97.62 99 TYR A CA 1
ATOM 779 C C . TYR A 1 99 ? -8.945 15.656 -0.921 1 97.62 99 TYR A C 1
ATOM 781 O O . TYR A 1 99 ? -8.82 14.758 -0.091 1 97.62 99 TYR A O 1
ATOM 789 N N . VAL A 1 100 ? -9.898 16.562 -0.877 1 97.56 100 VAL A N 1
ATOM 790 C CA . VAL A 1 100 ? -10.828 16.625 0.245 1 97.56 100 VAL A CA 1
ATOM 791 C C . VAL A 1 100 ? -12.086 15.812 -0.082 1 97.56 100 VAL A C 1
ATOM 793 O O . VAL A 1 100 ? -12.703 16.016 -1.133 1 97.56 100 VAL A O 1
ATOM 796 N N . THR A 1 101 ? -12.406 14.914 0.805 1 94.62 101 THR A N 1
ATOM 797 C CA . THR A 1 101 ? -13.602 14.102 0.6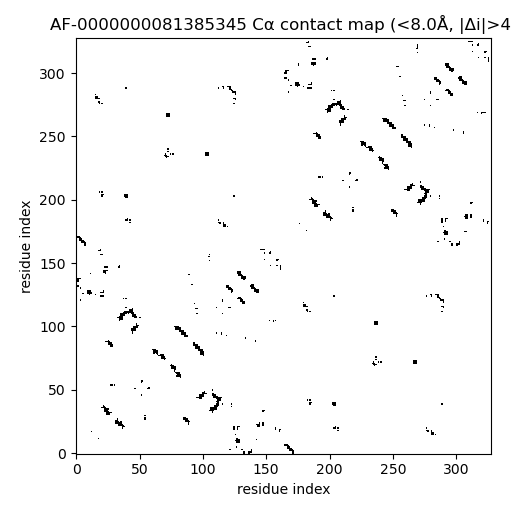07 1 94.62 101 THR A CA 1
ATOM 798 C C . THR A 1 101 ? -14.398 13.984 1.906 1 94.62 101 THR A C 1
ATOM 800 O O . THR A 1 101 ? -13.875 14.281 2.984 1 94.62 101 THR A O 1
ATOM 803 N N . ASP A 1 102 ? -15.695 13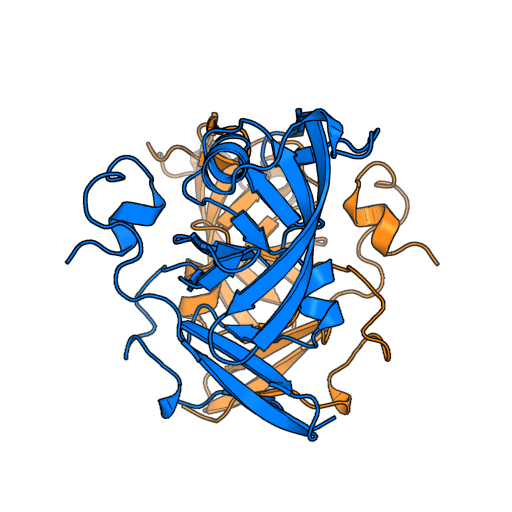.586 1.79 1 91.38 102 ASP A N 1
ATOM 804 C CA . ASP A 1 102 ? -16.547 13.32 2.947 1 91.38 102 ASP A CA 1
ATOM 805 C C . ASP A 1 102 ? -16.797 11.828 3.113 1 91.38 102 ASP A C 1
ATOM 807 O O . ASP A 1 102 ? -17.812 11.422 3.672 1 91.38 102 ASP A O 1
ATOM 811 N N . ALA A 1 103 ? -15.93 11.07 2.639 1 86.56 103 ALA A N 1
ATOM 812 C CA . ALA A 1 103 ? -16.078 9.617 2.701 1 86.56 103 ALA A CA 1
ATOM 813 C C . ALA A 1 103 ? -15.953 9.117 4.137 1 86.56 103 ALA A C 1
ATOM 815 O O . ALA A 1 103 ? -15.383 9.797 4.992 1 86.56 103 ALA A O 1
ATOM 816 N N . ASP A 1 104 ? -16.609 8 4.422 1 86.25 104 ASP A N 1
ATOM 817 C CA . ASP A 1 104 ? -16.5 7.324 5.711 1 86.25 104 ASP A CA 1
ATOM 818 C C . ASP A 1 104 ? -15.336 6.332 5.703 1 86.25 104 ASP A C 1
ATOM 820 O O . ASP A 1 104 ? -15.469 5.219 5.188 1 86.25 104 ASP A O 1
ATOM 824 N N . THR A 1 105 ? -14.234 6.746 6.238 1 88.62 105 THR A N 1
ATOM 825 C CA . THR A 1 105 ? -13.023 5.93 6.266 1 88.62 105 THR A CA 1
ATOM 826 C C . THR A 1 105 ? -12.492 5.805 7.691 1 88.62 105 THR A C 1
ATOM 828 O O . THR A 1 105 ? -12.883 6.566 8.578 1 88.62 105 THR A O 1
ATOM 831 N N . SER A 1 106 ? -11.641 4.844 7.875 1 90.19 106 SER A N 1
ATOM 832 C CA . SER A 1 106 ? -11.047 4.625 9.188 1 90.19 106 SER A CA 1
ATOM 833 C C . SER A 1 106 ? -9.922 5.625 9.461 1 90.19 106 SER A C 1
ATOM 835 O O . SER A 1 106 ? -9.477 5.773 10.602 1 90.19 106 SER A O 1
ATOM 837 N N . TYR A 1 107 ? -9.445 6.301 8.484 1 94.44 107 TYR A N 1
ATOM 838 C CA . TYR A 1 107 ? -8.367 7.266 8.641 1 94.44 107 TYR A CA 1
ATOM 839 C C . TYR A 1 107 ? -8.898 8.695 8.578 1 94.44 107 TYR A C 1
ATOM 841 O O . TYR A 1 107 ? -9.969 8.938 8.031 1 94.44 107 TYR A O 1
ATOM 849 N N . ASN A 1 108 ? -8.102 9.617 9.148 1 95.94 108 ASN A N 1
ATOM 850 C CA . ASN A 1 108 ? -8.398 11.039 9.055 1 95.94 108 ASN A CA 1
ATOM 851 C C . ASN A 1 108 ? -7.707 11.672 7.848 1 95.94 108 ASN A C 1
ATOM 853 O O . ASN A 1 108 ? -8.219 12.633 7.27 1 95.94 108 ASN A O 1
ATOM 857 N N . ILE A 1 109 ? -6.59 11.195 7.523 1 97.56 109 ILE A N 1
ATOM 858 C CA . ILE A 1 109 ? -5.836 11.578 6.332 1 97.56 109 ILE A CA 1
ATOM 859 C C . ILE A 1 109 ? -5.109 10.359 5.77 1 97.56 109 ILE A C 1
ATOM 861 O O . ILE A 1 109 ? -4.621 9.516 6.527 1 97.56 109 ILE A O 1
ATOM 865 N N . LEU A 1 110 ? -5.113 10.195 4.492 1 97.5 110 LEU A N 1
ATOM 866 C CA . LEU A 1 110 ? -4.363 9.18 3.762 1 97.5 110 LEU A CA 1
ATOM 867 C C . LEU A 1 110 ? -3.213 9.812 2.984 1 97.5 110 LEU A C 1
ATOM 869 O O . LEU A 1 110 ? -3.42 10.75 2.219 1 97.5 110 LEU A O 1
ATOM 873 N N . LEU A 1 111 ? -2.002 9.398 3.258 1 98.69 111 LEU A N 1
ATOM 874 C CA . LEU A 1 111 ? -0.812 9.852 2.543 1 98.69 111 LEU A CA 1
ATOM 875 C C . LEU A 1 111 ? -0.397 8.836 1.483 1 98.69 111 LEU A C 1
ATOM 877 O O . LEU A 1 111 ? 0.051 7.734 1.813 1 98.69 111 LEU A O 1
ATOM 881 N N . GLY A 1 112 ? -0.537 9.234 0.223 1 98.12 112 GLY A N 1
ATOM 882 C CA . GLY A 1 112 ? -0.355 8.312 -0.887 1 98.12 112 GLY A CA 1
ATOM 883 C C . GLY A 1 112 ? 1.04 8.359 -1.481 1 98.12 112 GLY A C 1
ATOM 884 O O . GLY A 1 112 ? 1.941 8.977 -0.913 1 98.12 112 GLY A O 1
ATOM 885 N N . ARG A 1 113 ? 1.182 7.773 -2.629 1 97.94 113 ARG A N 1
ATOM 886 C CA . ARG A 1 113 ? 2.453 7.492 -3.287 1 97.94 113 ARG A CA 1
ATOM 887 C C . ARG A 1 113 ? 3.186 8.781 -3.635 1 97.94 113 ARG A C 1
ATOM 889 O O . ARG A 1 113 ? 4.402 8.875 -3.467 1 97.94 113 ARG A O 1
ATOM 896 N N . PRO A 1 114 ? 2.506 9.797 -4.16 1 97.56 114 PRO A N 1
ATOM 897 C CA . PRO A 1 114 ? 3.254 11.016 -4.473 1 97.56 114 PRO A CA 1
ATOM 898 C C . PRO A 1 114 ? 4.012 11.57 -3.27 1 97.56 114 PRO A C 1
ATOM 900 O O . PRO A 1 114 ? 5.18 11.945 -3.393 1 97.56 114 PRO A O 1
ATOM 903 N N . TRP A 1 115 ? 3.336 11.594 -2.145 1 98.44 115 TRP A N 1
ATOM 904 C CA . TR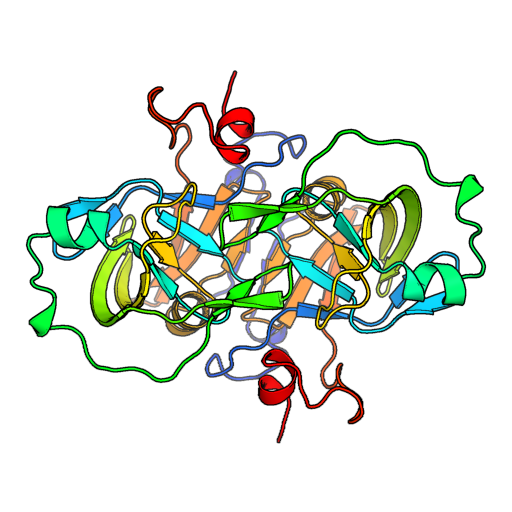P A 1 115 ? 3.992 12.039 -0.921 1 98.44 115 TRP A CA 1
ATOM 905 C C . TRP A 1 115 ? 5.125 11.094 -0.536 1 98.44 115 TRP A C 1
ATOM 907 O O . TRP A 1 115 ? 6.223 11.539 -0.19 1 98.44 115 TRP A O 1
ATOM 917 N N . ILE A 1 116 ? 4.914 9.844 -0.612 1 98.31 116 ILE A N 1
ATOM 918 C CA . ILE A 1 116 ? 5.879 8.805 -0.263 1 98.31 116 ILE A CA 1
ATOM 919 C C . ILE A 1 116 ? 7.133 8.961 -1.121 1 98.31 116 ILE A C 1
ATOM 921 O O . ILE A 1 116 ? 8.25 8.914 -0.606 1 98.31 116 ILE A O 1
ATOM 925 N N . HIS A 1 117 ? 6.941 9.195 -2.371 1 97.56 117 HIS A N 1
ATOM 926 C CA . HIS A 1 117 ? 8.078 9.289 -3.281 1 97.56 117 HIS A CA 1
ATOM 927 C C . HIS A 1 117 ? 8.781 10.633 -3.15 1 97.56 117 HIS A C 1
ATOM 929 O O . HIS A 1 117 ? 10.008 10.703 -3.203 1 97.56 117 HIS A O 1
ATOM 935 N N . ASP A 1 118 ? 8.023 11.68 -3.002 1 96.56 118 ASP A N 1
ATOM 936 C CA . ASP A 1 118 ? 8.594 13.008 -2.861 1 96.56 118 ASP A CA 1
ATOM 937 C C . ASP A 1 118 ? 9.594 13.062 -1.707 1 96.56 118 ASP A C 1
ATOM 939 O O . ASP A 1 118 ? 10.594 13.773 -1.775 1 96.56 118 ASP A O 1
ATOM 943 N N . TYR A 1 119 ? 9.336 12.312 -0.685 1 96.75 119 TYR A N 1
ATOM 944 C CA . TYR A 1 119 ? 10.164 12.383 0.515 1 96.75 119 TYR A CA 1
ATOM 945 C C . TYR A 1 119 ? 10.992 11.125 0.683 1 96.75 119 TYR A C 1
ATOM 947 O O . TYR A 1 119 ? 11.508 10.852 1.771 1 96.75 119 TYR A O 1
ATOM 955 N N . MET A 1 120 ? 11.031 10.32 -0.374 1 95.88 120 MET A N 1
ATOM 956 C CA . MET A 1 120 ? 11.875 9.133 -0.466 1 95.88 120 MET A CA 1
ATOM 957 C C . MET A 1 120 ? 11.641 8.203 0.72 1 95.88 120 MET A C 1
ATOM 959 O O . MET A 1 120 ? 12.602 7.734 1.341 1 95.88 120 MET A O 1
ATOM 963 N N . ILE A 1 121 ? 10.422 8.016 0.973 1 98.06 121 ILE A N 1
ATOM 964 C CA . ILE A 1 121 ? 9.977 7.188 2.086 1 98.06 121 ILE A CA 1
ATOM 965 C C . ILE A 1 121 ? 9.859 5.73 1.634 1 98.06 121 ILE A C 1
ATOM 967 O O . ILE A 1 121 ? 9.375 5.453 0.536 1 98.06 121 ILE A O 1
ATOM 971 N N . VAL A 1 122 ? 10.352 4.805 2.459 1 98.75 122 VAL A N 1
ATOM 972 C CA . VAL A 1 122 ? 10.109 3.373 2.301 1 98.75 122 VAL A CA 1
ATOM 973 C C . VAL A 1 122 ? 9.344 2.842 3.512 1 98.75 122 VAL A C 1
ATOM 975 O O . VAL A 1 122 ? 9.906 2.711 4.602 1 98.75 122 VAL A O 1
ATOM 978 N N . PRO A 1 123 ? 8.07 2.576 3.301 1 98.88 123 PRO A N 1
ATOM 979 C CA . PRO A 1 123 ? 7.277 2.031 4.406 1 98.88 123 PRO A CA 1
ATOM 980 C C . PRO A 1 123 ? 7.379 0.511 4.512 1 98.88 123 PRO A C 1
ATOM 982 O O . PRO A 1 123 ? 7.652 -0.163 3.514 1 98.88 123 PRO A O 1
ATOM 985 N N . SER A 1 124 ? 7.219 -0.036 5.68 1 98.75 124 SER A N 1
ATOM 986 C CA . SER A 1 124 ? 7.137 -1.471 5.93 1 98.75 124 SER A CA 1
ATOM 987 C C . SER A 1 124 ? 6.043 -1.791 6.945 1 98.75 124 SER A C 1
ATOM 989 O O . SER A 1 124 ? 6.207 -1.54 8.141 1 98.75 124 SER A O 1
ATOM 991 N N . THR A 1 125 ? 4.941 -2.375 6.418 1 98.56 125 THR A N 1
ATOM 992 C CA . THR A 1 125 ? 3.896 -2.803 7.34 1 98.56 125 THR A CA 1
ATOM 993 C C . THR A 1 125 ? 4.395 -3.934 8.234 1 98.56 125 THR A C 1
ATOM 995 O O . THR A 1 125 ? 3.994 -4.035 9.398 1 98.56 125 THR A O 1
ATOM 998 N N . LEU A 1 126 ? 5.289 -4.742 7.75 1 97.94 126 LEU A N 1
ATOM 999 C CA . LEU A 1 126 ? 5.887 -5.824 8.523 1 97.94 126 LEU A CA 1
ATOM 1000 C C . LEU A 1 126 ? 6.574 -5.285 9.773 1 97.94 126 LEU A C 1
ATOM 1002 O O . LEU A 1 126 ? 6.363 -5.797 10.875 1 97.94 126 LEU A O 1
ATOM 1006 N N . HIS A 1 127 ? 7.281 -4.227 9.625 1 98.5 127 HIS A N 1
ATOM 1007 C CA . HIS A 1 127 ? 8.078 -3.654 10.703 1 98.5 127 HIS A CA 1
ATOM 1008 C C . HIS A 1 127 ? 7.289 -2.596 11.469 1 98.5 127 HIS A C 1
ATOM 1010 O O . HIS A 1 127 ? 7.723 -2.137 12.523 1 98.5 127 HIS A O 1
ATOM 1016 N N . GLN A 1 128 ? 6.219 -2.148 10.906 1 98.62 128 GLN A N 1
ATOM 1017 C CA . GLN A 1 128 ? 5.379 -1.107 11.492 1 98.62 128 GLN A CA 1
ATOM 1018 C C . GLN A 1 128 ? 6.156 0.193 11.664 1 98.62 128 GLN A C 1
ATOM 1020 O O . GLN A 1 128 ? 6.156 0.783 12.75 1 98.62 128 GLN A O 1
ATOM 1025 N N . CYS A 1 129 ? 6.75 0.637 10.586 1 98.88 129 CYS A N 1
ATOM 1026 C CA . CYS A 1 129 ? 7.469 1.905 10.531 1 98.88 129 CYS A CA 1
ATOM 1027 C C . CYS A 1 129 ? 7.727 2.326 9.094 1 98.88 129 CYS A C 1
ATOM 1029 O O . CYS A 1 129 ? 7.41 1.585 8.156 1 98.88 129 CYS A O 1
ATOM 1031 N N . PHE A 1 130 ? 8.086 3.504 8.867 1 98.81 130 PHE A N 1
ATOM 1032 C CA . PHE A 1 130 ? 8.68 3.896 7.594 1 98.81 130 PHE A CA 1
ATOM 1033 C C . PHE A 1 130 ? 10.023 4.57 7.812 1 98.81 130 PHE A C 1
ATOM 1035 O O . PHE A 1 130 ? 10.297 5.094 8.898 1 98.81 130 PHE A O 1
ATOM 1042 N N . LYS A 1 131 ? 10.883 4.48 6.879 1 98.69 131 LYS A N 1
ATOM 1043 C CA . LYS A 1 131 ? 12.203 5.102 6.891 1 98.69 131 LYS A CA 1
ATOM 1044 C C . LYS A 1 131 ? 12.352 6.102 5.746 1 98.69 131 LYS A C 1
ATOM 1046 O O . LYS A 1 131 ? 11.711 5.961 4.703 1 98.69 131 LYS A O 1
ATOM 1051 N N . TYR A 1 132 ? 13.133 7.086 5.961 1 97.94 132 TYR A N 1
ATOM 1052 C CA . TYR A 1 132 ? 13.367 8.125 4.969 1 97.94 132 TYR A CA 1
ATOM 1053 C C . TYR A 1 132 ? 14.734 8.773 5.172 1 97.94 132 TYR A C 1
ATOM 1055 O O . TYR A 1 132 ? 15.383 8.555 6.195 1 97.94 132 TYR A O 1
ATOM 1063 N N . VAL A 1 133 ? 15.18 9.469 4.145 1 94.81 133 VAL A N 1
ATOM 1064 C CA . VAL A 1 133 ? 16.422 10.219 4.23 1 94.81 133 VAL A CA 1
ATOM 1065 C C . VAL A 1 133 ? 16.125 11.68 4.535 1 94.81 133 VAL A C 1
ATOM 1067 O O . VAL A 1 133 ? 15.445 12.359 3.766 1 94.81 133 VAL A O 1
ATOM 1070 N N . ASP A 1 134 ? 16.656 12.156 5.633 1 94.12 134 ASP A N 1
ATOM 1071 C CA . ASP A 1 134 ? 16.375 13.539 6.004 1 94.12 134 ASP A CA 1
ATOM 1072 C C . ASP A 1 134 ? 17.25 14.508 5.23 1 94.12 134 ASP A C 1
ATOM 1074 O O . ASP A 1 134 ? 18.047 14.102 4.379 1 94.12 134 ASP A O 1
ATOM 1078 N N . LYS A 1 135 ? 17.078 15.836 5.492 1 90.81 135 LYS A N 1
ATOM 1079 C CA . LYS A 1 135 ? 17.734 16.891 4.73 1 90.81 135 LYS A CA 1
ATOM 1080 C C . LYS A 1 135 ? 19.25 16.859 4.949 1 90.81 135 LYS A C 1
ATOM 1082 O O . LYS A 1 135 ? 20 17.484 4.191 1 90.81 135 LYS A O 1
ATOM 1087 N N . TYR A 1 136 ? 19.781 16.188 5.898 1 92.69 136 TYR A N 1
ATOM 1088 C CA . TYR A 1 136 ? 21.203 16.109 6.195 1 92.69 136 TYR A CA 1
ATOM 1089 C C . TYR A 1 136 ? 21.812 14.82 5.648 1 92.69 136 TYR A C 1
ATOM 1091 O O . TYR A 1 136 ? 23 14.578 5.805 1 92.69 136 TYR A O 1
ATOM 1099 N N . GLY A 1 137 ? 20.953 13.977 5.039 1 91.06 137 GLY A N 1
ATOM 1100 C CA . GLY A 1 137 ? 21.438 12.766 4.414 1 91.06 137 GLY A CA 1
ATOM 1101 C C . GLY A 1 137 ? 21.406 11.562 5.344 1 91.06 137 GLY A C 1
ATOM 1102 O O . GLY A 1 137 ? 21.953 10.5 5.016 1 91.06 137 GLY A O 1
ATOM 1103 N N . PHE A 1 138 ? 20.812 11.695 6.465 1 94.94 138 PHE A N 1
ATOM 1104 C CA . PHE A 1 138 ? 20.719 10.594 7.422 1 94.94 138 PHE A CA 1
ATOM 1105 C C . PHE A 1 138 ? 19.391 9.867 7.285 1 94.94 138 PHE A C 1
ATOM 1107 O O . PHE A 1 138 ? 18.359 10.484 7.051 1 94.94 138 PHE A O 1
ATOM 1114 N N . VAL A 1 139 ? 19.453 8.539 7.465 1 97.19 139 VAL A N 1
ATOM 1115 C CA . VAL A 1 139 ? 18.234 7.746 7.453 1 97.19 139 VAL A CA 1
ATOM 1116 C C . VAL A 1 139 ? 17.531 7.848 8.812 1 97.19 139 VAL A C 1
ATOM 1118 O O . VAL A 1 139 ? 18.172 7.664 9.852 1 97.19 139 VAL A O 1
ATOM 1121 N N . LYS A 1 140 ? 16.312 8.203 8.789 1 98 140 LYS A N 1
ATOM 1122 C CA . LYS A 1 140 ? 15.484 8.266 9.984 1 98 140 LYS A CA 1
ATOM 1123 C C . LYS A 1 140 ? 14.367 7.223 9.93 1 98 140 LYS A C 1
ATOM 1125 O O . LYS A 1 140 ? 13.961 6.793 8.844 1 98 140 LYS A O 1
ATOM 1130 N N . THR A 1 141 ? 13.992 6.793 11.133 1 98.5 141 THR A N 1
ATOM 1131 C CA . THR A 1 141 ? 12.898 5.84 11.273 1 98.5 141 THR A CA 1
ATOM 1132 C C . THR A 1 141 ? 11.75 6.449 12.07 1 98.5 141 THR A C 1
ATOM 1134 O O . THR A 1 141 ? 11.961 7.043 13.125 1 98.5 141 THR A O 1
ATOM 1137 N N . GLU A 1 142 ? 10.547 6.418 11.57 1 98.75 142 GLU A N 1
ATOM 1138 C CA . GLU A 1 142 ? 9.336 6.758 12.312 1 98.75 142 GLU A CA 1
ATOM 1139 C C . GLU A 1 142 ? 8.461 5.527 12.531 1 98.75 142 GLU A C 1
ATOM 1141 O O . GLU A 1 142 ? 8.055 4.871 11.57 1 98.75 142 GLU A O 1
ATOM 1146 N N . PHE A 1 143 ? 8.156 5.195 13.797 1 98.75 143 PHE A N 1
ATOM 1147 C CA . PHE A 1 143 ? 7.344 4.027 14.125 1 98.75 143 PHE A CA 1
ATOM 1148 C C . PHE A 1 143 ? 5.863 4.379 14.117 1 98.75 143 PHE A C 1
ATOM 1150 O O . PHE A 1 143 ? 5.477 5.484 14.5 1 98.75 143 PHE A O 1
ATOM 1157 N N . ALA A 1 144 ? 5.098 3.422 13.672 1 98.56 144 ALA A N 1
ATOM 1158 C CA . ALA A 1 144 ? 3.645 3.574 13.617 1 98.56 144 ALA A CA 1
ATOM 1159 C C . ALA A 1 144 ? 3.043 3.598 15.016 1 98.56 144 ALA A C 1
ATOM 1161 O O . ALA A 1 144 ? 3.697 3.205 15.992 1 98.56 144 ALA A O 1
ATOM 1162 N N . ASP A 1 145 ? 1.784 4.039 15.086 1 97.62 145 ASP A N 1
ATOM 1163 C CA . ASP A 1 145 ? 1.064 4.086 16.359 1 97.62 145 ASP A CA 1
ATOM 1164 C C . ASP A 1 145 ? 0.707 2.68 16.828 1 97.62 145 ASP A C 1
ATOM 1166 O O . ASP A 1 145 ? 0.261 1.845 16.047 1 97.62 145 ASP A O 1
ATOM 1170 N N . ILE A 1 146 ? 0.844 2.463 18.062 1 94.88 146 ILE A N 1
ATOM 1171 C CA . ILE A 1 146 ? 0.515 1.17 18.656 1 94.88 146 ILE A CA 1
ATOM 1172 C C . ILE A 1 146 ? -0.988 1.087 18.906 1 94.88 146 ILE A C 1
ATOM 1174 O O . ILE A 1 146 ? -1.577 0.005 18.844 1 94.88 146 ILE A O 1
ATOM 1178 N N . ASP A 1 147 ? -1.592 2.264 19.141 1 93.31 147 ASP A N 1
ATOM 1179 C CA . ASP A 1 147 ? -3.016 2.33 19.453 1 93.31 147 ASP A CA 1
ATOM 1180 C C . ASP A 1 147 ? -3.676 3.518 18.766 1 93.31 147 ASP A C 1
ATOM 1182 O O . ASP A 1 147 ? -4.059 4.492 19.422 1 93.31 147 ASP A O 1
ATOM 1186 N N . PRO A 1 148 ? -3.904 3.354 17.453 1 94.31 148 PRO A N 1
ATOM 1187 C CA . PRO A 1 148 ? -4.438 4.496 16.719 1 94.31 148 PRO A CA 1
ATOM 1188 C C . PRO A 1 148 ? -5.934 4.711 16.953 1 94.31 148 PRO A C 1
ATOM 1190 O O . PRO A 1 148 ? -6.441 5.816 16.75 1 94.31 148 PRO A O 1
ATOM 1193 N N . PHE A 1 149 ? -6.707 3.654 17.391 1 90.81 149 PHE A N 1
ATOM 1194 C CA . PHE A 1 149 ? -8.156 3.725 17.547 1 90.81 149 PHE A CA 1
ATOM 1195 C C . PHE A 1 149 ? -8.539 3.846 19.016 1 90.81 149 PHE A C 1
ATOM 1197 O O . PHE A 1 149 ? -8.32 2.916 19.797 1 90.81 149 PHE A O 1
ATOM 1204 N N . LYS A 1 150 ? -8.43 4.879 19.625 1 77.44 150 LYS A N 1
ATOM 1205 C CA . LYS A 1 150 ? -8.609 5.156 21.047 1 77.44 150 LYS A CA 1
ATOM 1206 C C . LYS A 1 150 ? -10.039 4.844 21.484 1 77.44 150 LYS A C 1
ATOM 1208 O O . LYS A 1 150 ? -10.594 5.539 22.328 1 77.44 150 LYS A O 1
ATOM 1213 N N . GLY A 1 151 ? -10.68 3.605 21.031 1 63.5 151 GLY A N 1
ATOM 1214 C CA . GLY A 1 151 ? -11.938 3.113 21.562 1 63.5 151 GLY A CA 1
ATOM 1215 C C . GLY A 1 151 ? -13.148 3.609 20.812 1 63.5 151 GLY A C 1
ATOM 1216 O O . GLY A 1 151 ? -14.172 2.924 20.734 1 63.5 151 GLY A O 1
ATOM 1217 N N . VAL A 1 152 ? -13.156 4.762 20.281 1 57.69 152 VAL A N 1
ATOM 1218 C CA . VAL A 1 152 ? -14.367 5.387 19.75 1 57.69 152 VAL A CA 1
ATOM 1219 C C . VAL A 1 152 ? -14.664 4.824 18.359 1 57.69 152 VAL A C 1
ATOM 1221 O O . VAL A 1 152 ? -15.828 4.676 17.984 1 57.69 152 VAL A O 1
ATOM 1224 N N . GLU A 1 153 ? -13.633 4.25 17.75 1 64.38 153 GLU A N 1
ATOM 1225 C CA . GLU A 1 153 ? -13.836 3.947 16.344 1 64.38 153 GLU A CA 1
ATOM 1226 C C . GLU A 1 153 ? -13.852 2.439 16.094 1 64.38 153 GLU A C 1
ATOM 1228 O O . GLU A 1 153 ? -13.242 1.949 15.148 1 64.38 153 GLU A O 1
ATOM 1233 N N . SER A 1 154 ? -14.57 1.783 16.969 1 62.34 154 SER A N 1
ATOM 1234 C CA . SER A 1 154 ? -14.57 0.327 17.047 1 62.34 154 SER A CA 1
ATOM 1235 C C . SER A 1 154 ? -15.258 -0.301 15.844 1 62.34 154 SER A C 1
ATOM 1237 O O . SER A 1 154 ? -15.125 -1.503 15.602 1 62.34 154 SER A O 1
ATOM 1239 N N . TYR A 1 155 ? -15.773 0.567 15.023 1 70.88 155 TYR A N 1
ATOM 1240 C CA . TYR A 1 155 ? -16.594 -0.044 13.984 1 70.88 155 TYR A CA 1
ATOM 1241 C C . TYR A 1 155 ? -15.797 -0.242 12.703 1 70.88 155 TYR A C 1
ATOM 1243 O O . TYR A 1 155 ? -16.25 -0.931 11.781 1 70.88 155 TYR A O 1
ATOM 1251 N N . TYR A 1 156 ? -14.641 0.214 12.75 1 77.25 156 TYR A N 1
ATOM 1252 C CA . TYR A 1 156 ? -13.836 0.031 11.547 1 77.25 156 TYR A CA 1
ATOM 1253 C C . TYR A 1 156 ? -13.125 -1.316 11.562 1 77.25 156 TYR A C 1
ATOM 1255 O O . TYR A 1 156 ? -12.617 -1.746 12.602 1 77.25 156 TYR A O 1
ATOM 1263 N N . SER A 1 157 ? -13.102 -1.965 10.375 1 77.12 157 SER A N 1
ATOM 1264 C CA . SER A 1 157 ? -12.43 -3.252 10.25 1 77.12 157 SER A CA 1
ATOM 1265 C C . SER A 1 157 ? -10.977 -3.166 10.719 1 77.12 157 SER A C 1
ATOM 1267 O O . SER A 1 157 ? -10.477 -4.082 11.375 1 77.12 157 SER A O 1
ATOM 1269 N N . ASP A 1 158 ? -10.297 -2.104 10.508 1 84.06 158 ASP A N 1
ATOM 1270 C CA . ASP A 1 158 ? -8.898 -1.938 10.891 1 84.06 158 ASP A CA 1
ATOM 1271 C C . ASP A 1 158 ? -8.742 -1.917 12.414 1 84.06 158 ASP A C 1
ATOM 1273 O O . ASP A 1 158 ? -7.715 -2.33 12.945 1 84.06 158 ASP A O 1
ATOM 1277 N N . SER A 1 159 ? -9.766 -1.392 13.07 1 84.94 159 SER A N 1
ATOM 1278 C CA . SER A 1 159 ? -9.672 -1.237 14.523 1 84.94 159 SER A CA 1
ATOM 1279 C C . SER A 1 159 ? -9.523 -2.588 15.211 1 84.94 159 SER A C 1
ATOM 1281 O O . SER A 1 159 ? -8.883 -2.686 16.266 1 84.94 159 SER A O 1
ATOM 1283 N N . CYS A 1 160 ? -10.039 -3.596 14.602 1 84 160 CYS A N 1
ATOM 1284 C CA . CYS A 1 160 ? -10.008 -4.926 15.195 1 84 160 CYS A CA 1
ATOM 1285 C C . CYS A 1 160 ? -8.586 -5.469 15.242 1 84 160 CYS A C 1
ATOM 1287 O O . CYS A 1 160 ? -8.273 -6.336 16.062 1 84 160 CYS A O 1
ATOM 1289 N N . LEU A 1 161 ? -7.73 -4.906 14.484 1 89.12 161 LEU A N 1
ATOM 1290 C CA . LEU A 1 161 ? -6.355 -5.383 14.383 1 89.12 161 LEU A CA 1
ATOM 1291 C C . LEU A 1 161 ? -5.52 -4.875 15.555 1 89.12 161 LEU A C 1
ATOM 1293 O O . LEU A 1 161 ? -4.402 -5.352 15.781 1 89.12 161 LEU A O 1
ATOM 1297 N N . TYR A 1 162 ? -6.094 -4.016 16.25 1 88.62 162 TYR A N 1
ATOM 1298 C CA . TYR A 1 162 ? -5.348 -3.395 17.344 1 88.62 162 TYR A CA 1
ATOM 1299 C C . TYR A 1 162 ? -5.945 -3.758 18.688 1 88.62 162 TYR A C 1
ATOM 1301 O O . TYR A 1 162 ? -5.527 -3.23 19.719 1 88.62 162 TYR A O 1
ATOM 1309 N N . LYS A 1 163 ? -6.957 -4.586 18.609 1 79.81 163 LYS A N 1
ATOM 1310 C CA . LYS A 1 163 ? -7.562 -5.031 19.875 1 79.81 163 LYS A CA 1
ATOM 1311 C C . LYS A 1 163 ? -6.727 -6.125 20.531 1 79.81 163 LYS A C 1
ATOM 1313 O O . LYS A 1 163 ? -6.156 -6.977 19.828 1 79.81 163 LYS A O 1
ATOM 1318 N N . LYS A 1 164 ? -6.398 -6.008 21.75 1 66.12 164 LYS A N 1
ATOM 1319 C CA . LYS A 1 164 ? -5.645 -6.957 22.562 1 66.12 164 LYS A CA 1
ATOM 1320 C C . LYS A 1 164 ? -6.48 -8.195 22.875 1 66.12 164 LYS A C 1
ATOM 1322 O O . LYS A 1 164 ? -7.703 -8.117 22.984 1 66.12 164 LYS A O 1
ATOM 1327 N N . MET B 1 1 ? 16.703 -12.984 11.391 1 74.06 1 MET B N 1
ATOM 1328 C CA . MET B 1 1 ? 16.266 -12.508 10.086 1 74.06 1 MET B CA 1
ATOM 1329 C C . MET B 1 1 ? 17.281 -11.547 9.484 1 74.06 1 MET B C 1
ATOM 1331 O O . MET B 1 1 ? 17.812 -10.68 10.188 1 74.06 1 MET B O 1
ATOM 1335 N N . PRO B 1 2 ? 17.75 -11.789 8.211 1 88.75 2 PRO B N 1
ATOM 1336 C CA . PRO B 1 2 ? 18.719 -10.875 7.609 1 88.75 2 PRO B CA 1
ATOM 1337 C C . PRO B 1 2 ? 18.172 -9.469 7.41 1 88.75 2 PRO B C 1
ATOM 1339 O O . PRO B 1 2 ? 16.953 -9.266 7.438 1 88.75 2 PRO B O 1
ATOM 1342 N N . ASN B 1 3 ? 19.062 -8.562 7.34 1 95.38 3 ASN B N 1
ATOM 1343 C CA . ASN B 1 3 ? 18.703 -7.172 7.066 1 95.38 3 ASN B CA 1
ATOM 1344 C C . ASN B 1 3 ? 18.188 -7 5.641 1 95.38 3 ASN B C 1
ATOM 1346 O O . ASN B 1 3 ? 18.75 -7.562 4.699 1 95.38 3 ASN B O 1
ATOM 1350 N N . ILE B 1 4 ? 17.109 -6.367 5.523 1 97.88 4 ILE B N 1
ATOM 1351 C CA . ILE B 1 4 ? 16.594 -5.988 4.211 1 97.88 4 ILE B CA 1
ATOM 1352 C C . ILE B 1 4 ? 17.078 -4.586 3.857 1 97.88 4 ILE B C 1
ATOM 1354 O O . ILE B 1 4 ? 16.781 -3.623 4.574 1 97.88 4 ILE B O 1
ATOM 1358 N N . VAL B 1 5 ? 17.797 -4.457 2.766 1 98.44 5 VAL B N 1
ATOM 1359 C CA . VAL B 1 5 ? 18.469 -3.211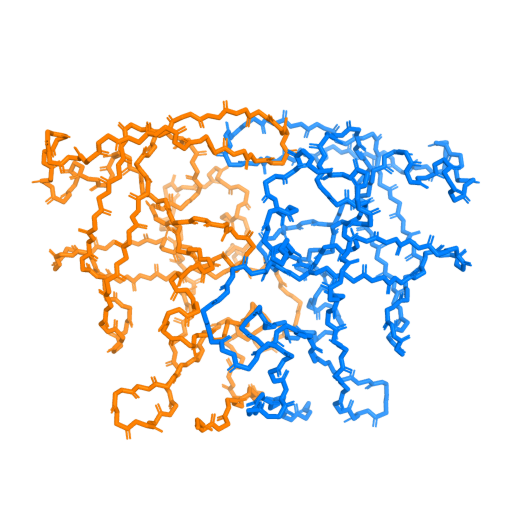 2.418 1 98.44 5 VAL B CA 1
ATOM 1360 C C . VAL B 1 5 ? 18 -2.734 1.046 1 98.44 5 VAL B C 1
ATOM 1362 O O . VAL B 1 5 ? 18.016 -3.496 0.077 1 98.44 5 VAL B O 1
ATOM 1365 N N . PHE B 1 6 ? 17.547 -1.517 0.974 1 98.31 6 PHE B N 1
ATOM 1366 C CA . PHE B 1 6 ? 17.266 -0.851 -0.291 1 98.31 6 PHE B CA 1
ATOM 1367 C C . PHE B 1 6 ? 18.344 0.173 -0.622 1 98.31 6 PHE B C 1
ATOM 1369 O O . PHE B 1 6 ? 18.656 1.034 0.201 1 98.31 6 PHE B O 1
ATOM 1376 N N . THR B 1 7 ? 18.906 0.103 -1.78 1 96.88 7 THR B N 1
ATOM 1377 C CA . THR B 1 7 ? 19.953 1.001 -2.244 1 96.88 7 THR B CA 1
ATOM 1378 C C . THR B 1 7 ? 19.547 1.685 -3.547 1 96.88 7 THR B C 1
ATOM 1380 O O . THR B 1 7 ? 18.484 1.399 -4.098 1 96.88 7 THR B O 1
ATOM 1383 N N . LEU B 1 8 ? 20.391 2.576 -3.951 1 94.56 8 LEU B N 1
ATOM 1384 C CA . LEU B 1 8 ? 20.172 3.229 -5.234 1 94.56 8 LEU B CA 1
ATOM 1385 C C . LEU B 1 8 ? 20.141 2.207 -6.367 1 94.56 8 LEU B C 1
ATOM 1387 O O . LEU B 1 8 ? 19.438 2.387 -7.359 1 94.56 8 LEU B O 1
ATOM 1391 N N . GLN B 1 9 ? 20.891 1.127 -6.258 1 95.88 9 GLN B N 1
ATOM 1392 C CA . GLN B 1 9 ? 20.953 0.096 -7.289 1 95.88 9 GLN B CA 1
ATOM 1393 C C . GLN B 1 9 ? 19.625 -0.625 -7.438 1 95.88 9 GLN B C 1
ATOM 1395 O O . GLN B 1 9 ? 19.359 -1.257 -8.461 1 95.88 9 GLN B O 1
ATOM 1400 N N . ASP B 1 10 ? 18.781 -0.547 -6.449 1 97.62 10 ASP B N 1
ATOM 1401 C CA . ASP B 1 10 ? 17.469 -1.215 -6.477 1 97.62 10 ASP B CA 1
ATOM 1402 C C . ASP B 1 10 ? 16.438 -0.377 -7.23 1 97.62 10 ASP B C 1
ATOM 1404 O O . ASP B 1 10 ? 15.352 -0.856 -7.531 1 97.62 10 ASP B O 1
ATOM 1408 N N . MET B 1 11 ? 16.734 0.851 -7.488 1 97.25 11 MET B N 1
ATOM 1409 C CA . MET B 1 11 ? 15.781 1.714 -8.172 1 97.25 11 MET B CA 1
ATOM 1410 C C . MET B 1 11 ? 15.617 1.305 -9.625 1 97.25 11 MET B C 1
ATOM 1412 O O . MET B 1 11 ? 16.516 1.533 -10.445 1 97.25 11 MET B O 1
ATOM 1416 N N . LEU B 1 12 ? 14.523 0.708 -9.883 1 97.38 12 LEU B N 1
ATOM 1417 C CA . LEU B 1 12 ? 14.219 0.338 -11.258 1 97.38 12 LEU B CA 1
ATOM 1418 C C . LEU B 1 12 ? 14.086 1.576 -12.141 1 97.38 12 LEU B C 1
ATOM 1420 O O . LEU B 1 12 ? 14.594 1.604 -13.266 1 97.38 12 LEU B O 1
ATOM 1424 N N . ILE B 1 13 ? 13.258 2.551 -11.648 1 95.44 13 ILE B N 1
ATOM 1425 C CA . ILE B 1 13 ? 13.18 3.883 -12.234 1 95.44 13 ILE B CA 1
ATOM 1426 C C . ILE B 1 13 ? 14.18 4.809 -11.555 1 95.44 13 ILE B C 1
ATOM 1428 O O . ILE B 1 13 ? 14.133 4.996 -10.336 1 95.44 13 ILE B O 1
ATOM 1432 N N . LYS B 1 14 ? 15.117 5.355 -12.188 1 93.94 14 LYS B N 1
ATOM 1433 C CA . LYS B 1 14 ? 16.266 6.07 -11.633 1 93.94 14 LYS B CA 1
ATOM 1434 C C . LYS B 1 14 ? 15.867 7.48 -11.195 1 93.94 14 LYS B C 1
ATOM 1436 O O . LYS B 1 14 ? 16.656 8.422 -11.328 1 93.94 14 LYS B O 1
ATOM 1441 N N . THR B 1 15 ? 14.602 7.68 -10.883 1 94.94 15 THR B N 1
ATOM 1442 C CA . THR B 1 15 ? 14.086 8.93 -10.336 1 94.94 15 THR B CA 1
ATOM 1443 C C . THR B 1 15 ? 12.922 8.664 -9.391 1 94.94 15 THR B C 1
ATOM 1445 O O . THR B 1 15 ? 12.234 7.648 -9.508 1 94.94 15 THR B O 1
ATOM 1448 N N . ASN B 1 16 ? 12.828 9.5 -8.391 1 94.44 16 ASN B N 1
ATOM 1449 C CA . ASN B 1 16 ? 11.664 9.414 -7.516 1 94.44 16 ASN B CA 1
ATOM 1450 C C . ASN B 1 16 ? 10.453 10.102 -8.125 1 94.44 16 ASN B C 1
ATOM 1452 O O . ASN B 1 16 ? 9.367 10.094 -7.539 1 94.44 16 ASN B O 1
ATOM 1456 N N . LEU B 1 17 ? 10.617 10.664 -9.359 1 94.5 17 LEU B N 1
ATOM 1457 C CA . LEU B 1 17 ? 9.547 11.398 -10.023 1 94.5 17 LEU B CA 1
ATOM 1458 C C . LEU B 1 17 ? 8.664 10.461 -10.836 1 94.5 17 LEU B C 1
ATOM 1460 O O . LEU B 1 17 ? 8.586 10.586 -12.062 1 94.5 17 LEU B O 1
ATOM 1464 N N . HIS B 1 18 ? 8.094 9.523 -10.219 1 95.62 18 HIS B N 1
ATOM 1465 C CA . HIS B 1 18 ? 7.094 8.609 -10.758 1 95.62 18 HIS B CA 1
ATOM 1466 C C . HIS B 1 18 ? 6.066 8.227 -9.695 1 95.62 18 HIS B C 1
ATOM 1468 O O . HIS B 1 18 ? 6.301 8.43 -8.5 1 95.62 18 HIS B O 1
ATOM 1474 N N . ASP B 1 19 ? 4.949 7.723 -10.094 1 95 19 ASP B N 1
ATOM 1475 C CA . ASP B 1 19 ? 3.902 7.34 -9.156 1 95 19 ASP B CA 1
ATOM 1476 C C . ASP B 1 19 ? 3.395 5.93 -9.445 1 95 19 ASP B C 1
ATOM 1478 O O . ASP B 1 19 ? 2.207 5.645 -9.281 1 95 19 ASP B O 1
ATOM 1482 N N . ARG B 1 20 ? 4.32 5.113 -9.898 1 96.56 20 ARG B N 1
ATOM 1483 C CA . ARG B 1 20 ? 3.957 3.754 -10.289 1 96.56 20 ARG B CA 1
ATOM 1484 C C . ARG B 1 20 ? 3.688 2.891 -9.055 1 96.56 20 ARG B C 1
ATOM 1486 O O . ARG B 1 20 ? 4.484 2.877 -8.117 1 96.56 20 ARG B O 1
ATOM 1493 N N . PRO B 1 21 ? 2.48 2.234 -9.031 1 97.19 21 PRO B N 1
ATOM 1494 C CA . PRO B 1 21 ? 2.312 1.173 -8.039 1 97.19 21 PRO B CA 1
ATOM 1495 C C . PRO B 1 21 ? 3.096 -0.091 -8.391 1 97.19 21 PRO B C 1
ATOM 1497 O O . PRO B 1 21 ? 3.791 -0.129 -9.406 1 97.19 21 PRO B O 1
ATOM 1500 N N . LEU B 1 22 ? 3.02 -1.114 -7.547 1 98.44 22 LEU B N 1
ATOM 1501 C CA . LEU B 1 22 ? 3.773 -2.34 -7.785 1 98.44 22 LEU B CA 1
ATOM 1502 C C . LEU B 1 22 ? 2.924 -3.363 -8.531 1 98.44 22 LEU B C 1
ATOM 1504 O O . LEU B 1 22 ? 1.94 -3.871 -7.992 1 98.44 22 LEU B O 1
ATOM 1508 N N . TYR B 1 23 ? 3.299 -3.635 -9.781 1 98.38 23 TYR B N 1
ATOM 1509 C CA . TYR B 1 23 ? 2.709 -4.703 -10.578 1 98.38 23 TYR B CA 1
ATOM 1510 C C . TYR B 1 23 ? 3.76 -5.734 -10.977 1 98.38 23 TYR B C 1
ATOM 1512 O O . TYR B 1 23 ? 4.891 -5.379 -11.312 1 98.38 23 TYR B O 1
ATOM 1520 N N . TYR B 1 24 ? 3.316 -6.949 -10.961 1 98.56 24 TYR B N 1
ATOM 1521 C CA . TYR B 1 24 ? 4.199 -8.055 -11.328 1 98.56 24 TYR B CA 1
ATOM 1522 C C . TYR B 1 24 ? 3.502 -9.008 -12.281 1 98.56 24 TYR B C 1
ATOM 1524 O O . TYR B 1 24 ? 2.271 -9.055 -12.344 1 98.56 24 TYR B O 1
ATOM 1532 N N . THR B 1 25 ? 4.309 -9.656 -13.047 1 98.38 25 THR B N 1
ATOM 1533 C CA . THR B 1 25 ? 3.893 -10.875 -13.742 1 98.38 25 THR B CA 1
ATOM 1534 C C . THR B 1 25 ? 4.41 -12.109 -13.016 1 98.38 25 THR B C 1
ATOM 1536 O O . THR B 1 25 ? 5.559 -12.141 -12.57 1 98.38 25 THR B O 1
ATOM 1539 N N . GLY B 1 26 ? 3.586 -13.047 -12.797 1 98.38 26 GLY B N 1
ATOM 1540 C CA . GLY B 1 26 ? 3.928 -14.305 -12.148 1 98.38 26 GLY B CA 1
ATOM 1541 C C . GLY B 1 26 ? 3.053 -15.461 -12.586 1 98.38 26 GLY B C 1
ATOM 1542 O O . GLY B 1 26 ? 2.578 -15.492 -13.727 1 98.38 26 GLY B O 1
ATOM 1543 N N . TYR B 1 27 ? 2.979 -16.453 -11.75 1 98.56 27 TYR B N 1
ATOM 1544 C CA . TYR B 1 27 ? 2.207 -17.641 -12.07 1 98.56 27 TYR B CA 1
ATOM 1545 C C . TYR B 1 27 ? 1.274 -18.016 -10.922 1 98.56 27 TYR B C 1
ATOM 1547 O O . TYR B 1 27 ? 1.646 -17.906 -9.75 1 98.56 27 TYR B O 1
ATOM 1555 N N . ILE B 1 28 ? 0.11 -18.391 -11.25 1 98.38 28 ILE B N 1
ATOM 1556 C CA . ILE B 1 28 ? -0.846 -19 -10.328 1 98.38 28 ILE B CA 1
ATOM 1557 C C . ILE B 1 28 ? -1.177 -20.422 -10.797 1 98.38 28 ILE B C 1
ATOM 1559 O O . ILE B 1 28 ? -1.665 -20.609 -11.914 1 98.38 28 ILE B O 1
ATOM 1563 N N . ASP B 1 29 ? -0.923 -21.375 -9.922 1 95.69 29 ASP B N 1
ATOM 1564 C CA . ASP B 1 29 ? -1.104 -22.781 -10.289 1 95.69 29 ASP B CA 1
ATOM 1565 C C . ASP B 1 29 ? -0.522 -23.062 -11.68 1 95.69 29 ASP B C 1
ATOM 1567 O O . ASP B 1 29 ? -1.21 -23.594 -12.547 1 95.69 29 ASP B O 1
ATOM 1571 N N . ASP B 1 30 ? 0.627 -22.562 -11.945 1 95.25 30 ASP B N 1
ATOM 1572 C CA . ASP B 1 30 ? 1.481 -22.828 -13.094 1 95.25 30 ASP B CA 1
ATOM 1573 C C . ASP B 1 30 ? 0.958 -22.125 -14.344 1 95.25 30 ASP B C 1
ATOM 1575 O O . ASP B 1 30 ? 1.396 -22.422 -15.461 1 95.25 30 ASP B O 1
ATOM 1579 N N . VAL B 1 31 ? -0.004 -21.266 -14.195 1 97.69 31 VAL B N 1
ATOM 1580 C CA . VAL B 1 31 ? -0.506 -20.469 -15.305 1 97.69 31 VAL B CA 1
ATOM 1581 C C . VAL B 1 31 ? -0.034 -19.016 -15.156 1 97.69 31 VAL B C 1
ATOM 1583 O O . VAL B 1 31 ? -0.12 -18.438 -14.07 1 97.69 31 VAL B O 1
ATOM 1586 N N . LYS B 1 32 ? 0.393 -18.469 -16.25 1 97.94 32 LYS B N 1
ATOM 1587 C CA . LYS B 1 32 ? 0.92 -17.109 -16.234 1 97.94 32 LYS B CA 1
ATOM 1588 C C . LYS B 1 32 ? -0.19 -16.094 -15.977 1 97.94 32 LYS B C 1
ATOM 1590 O O . LYS B 1 32 ? -1.268 -16.188 -16.578 1 97.94 32 LYS B O 1
ATOM 1595 N N . VAL B 1 33 ? 0.012 -15.203 -15.062 1 97.94 33 VAL B N 1
ATOM 1596 C CA . VAL B 1 33 ? -0.913 -14.125 -14.727 1 97.94 33 VAL B CA 1
ATOM 1597 C C . VAL B 1 33 ? -0.16 -12.797 -14.664 1 97.94 33 VAL B C 1
ATOM 1599 O O . VAL B 1 33 ? 0.895 -12.703 -14.031 1 97.94 33 VAL B O 1
ATOM 1602 N N . ASP B 1 34 ? -0.625 -11.781 -15.383 1 96.69 34 ASP B N 1
ATOM 1603 C CA . ASP B 1 34 ? -0.035 -10.453 -15.328 1 96.69 34 ASP B CA 1
ATOM 1604 C C . ASP B 1 34 ? -0.797 -9.555 -14.352 1 96.69 34 ASP B C 1
ATOM 1606 O O . ASP B 1 34 ? -1.72 -10.008 -13.672 1 96.69 34 ASP B O 1
ATOM 1610 N N . ARG B 1 35 ? -0.29 -8.359 -14.102 1 97 35 ARG B N 1
ATOM 1611 C CA . ARG B 1 35 ? -0.911 -7.328 -13.273 1 97 35 ARG B CA 1
ATOM 1612 C C . ARG B 1 35 ? -1.267 -7.875 -11.891 1 97 35 ARG B C 1
ATOM 1614 O O . ARG B 1 35 ? -2.395 -7.703 -11.422 1 97 35 ARG B O 1
ATOM 1621 N N . MET B 1 36 ? -0.332 -8.617 -11.297 1 98.56 36 MET B N 1
ATOM 1622 C CA . MET B 1 36 ? -0.389 -8.922 -9.875 1 98.56 36 MET B CA 1
ATOM 1623 C C . MET B 1 36 ? 0.013 -7.715 -9.039 1 98.56 36 MET B C 1
ATOM 1625 O O . MET B 1 36 ? 1.17 -7.293 -9.062 1 98.56 36 MET B O 1
ATOM 1629 N N . HIS B 1 37 ? -0.959 -7.16 -8.352 1 97.94 37 HIS B N 1
ATOM 1630 C CA . HIS B 1 37 ? -0.743 -5.93 -7.605 1 97.94 37 HIS B CA 1
ATOM 1631 C C . HIS B 1 37 ? -0.394 -6.223 -6.148 1 97.94 37 HIS B C 1
ATOM 1633 O O . HIS B 1 37 ? -1.133 -6.93 -5.461 1 97.94 37 HIS B O 1
ATOM 1639 N N . ILE B 1 38 ? 0.761 -5.762 -5.648 1 98.75 38 ILE B N 1
ATOM 1640 C CA . ILE B 1 38 ? 1.138 -5.879 -4.242 1 98.75 38 ILE B CA 1
ATOM 1641 C C . ILE B 1 38 ? 0.66 -4.645 -3.477 1 98.75 38 ILE B C 1
ATOM 1643 O O . ILE B 1 38 ? 1.054 -3.52 -3.791 1 98.75 38 ILE B O 1
ATOM 1647 N N . ASP B 1 39 ? -0.177 -4.859 -2.518 1 96.94 39 ASP B N 1
ATOM 1648 C CA . ASP B 1 39 ? -0.812 -3.754 -1.808 1 96.94 39 ASP B CA 1
ATOM 1649 C C . ASP B 1 39 ? -0.744 -3.961 -0.296 1 96.94 39 ASP B C 1
ATOM 1651 O O . ASP B 1 39 ? -1.647 -4.555 0.296 1 96.94 39 ASP B O 1
ATOM 1655 N N . PRO B 1 40 ? 0.255 -3.322 0.367 1 97.88 40 PRO B N 1
ATOM 1656 C CA . PRO B 1 40 ? 0.397 -3.492 1.814 1 97.88 40 PRO B CA 1
ATOM 1657 C C . PRO B 1 40 ? -0.734 -2.832 2.6 1 97.88 40 PRO B C 1
ATOM 1659 O O . PRO B 1 40 ? -0.85 -3.035 3.811 1 97.88 40 PRO B O 1
ATOM 1662 N N . SER B 1 41 ? -1.579 -2.082 1.946 1 95.12 41 SER B N 1
ATOM 1663 C CA . SER B 1 41 ? -2.688 -1.442 2.648 1 95.12 41 SER B CA 1
ATOM 1664 C C . SER B 1 41 ? -3.912 -2.352 2.693 1 95.12 41 SER B C 1
ATOM 1666 O O . SER B 1 41 ? -4.855 -2.092 3.439 1 95.12 41 SER B O 1
ATOM 1668 N N . SER B 1 42 ? -3.947 -3.34 1.921 1 94.75 42 SER B N 1
ATOM 1669 C CA . SER B 1 42 ? -5.109 -4.219 1.836 1 94.75 42 SER B CA 1
ATOM 1670 C C . SER B 1 42 ? -5.062 -5.297 2.912 1 94.75 42 SER B C 1
ATOM 1672 O O . SER B 1 42 ? -4.043 -5.965 3.086 1 94.75 42 SER B O 1
ATOM 1674 N N . SER B 1 43 ? -6.176 -5.48 3.568 1 94.56 43 SER B N 1
ATOM 1675 C CA . SER B 1 43 ? -6.27 -6.473 4.633 1 94.56 43 SER B CA 1
ATOM 1676 C C . SER B 1 43 ? -6.551 -7.863 4.07 1 94.56 43 SER B C 1
ATOM 1678 O O . SER B 1 43 ? -6.566 -8.844 4.812 1 94.56 43 SER B O 1
ATOM 1680 N N . ILE B 1 44 ? -6.738 -7.93 2.801 1 95.62 44 ILE B N 1
ATOM 1681 C CA . ILE B 1 44 ? -7.016 -9.219 2.174 1 95.62 44 ILE B CA 1
ATOM 1682 C C . ILE B 1 44 ? -6.344 -9.281 0.805 1 95.62 44 ILE B C 1
ATOM 1684 O O . ILE B 1 44 ? -5.895 -8.258 0.279 1 95.62 44 ILE B O 1
ATOM 1688 N N . SER B 1 45 ? -6.242 -10.484 0.285 1 97.69 45 SER B N 1
ATOM 1689 C CA . SER B 1 45 ? -5.895 -10.695 -1.117 1 97.69 45 SER B CA 1
ATOM 1690 C C . SER B 1 45 ? -7.133 -11.016 -1.949 1 97.69 45 SER B C 1
ATOM 1692 O O . SER B 1 45 ? -8.047 -11.695 -1.477 1 97.69 45 SER B O 1
ATOM 1694 N N . ILE B 1 46 ? -7.133 -10.531 -3.162 1 97.06 46 ILE B N 1
ATOM 1695 C CA . ILE B 1 46 ? -8.305 -10.641 -4.027 1 97.06 46 ILE B CA 1
ATOM 1696 C C . ILE B 1 46 ? -7.895 -11.211 -5.379 1 97.06 46 ILE B C 1
ATOM 1698 O O . ILE B 1 46 ? -6.824 -10.891 -5.898 1 97.06 46 ILE B O 1
ATOM 1702 N N . ILE B 1 47 ? -8.742 -12.031 -5.934 1 97.69 47 ILE B N 1
ATOM 1703 C CA . ILE B 1 47 ? -8.562 -12.484 -7.309 1 97.69 47 ILE B CA 1
ATOM 1704 C C . ILE B 1 47 ? -9.875 -12.336 -8.078 1 97.69 47 ILE B C 1
ATOM 1706 O O . ILE B 1 47 ? -10.953 -12.586 -7.531 1 97.69 47 ILE B O 1
ATOM 1710 N N . LEU B 1 48 ? -9.758 -11.922 -9.305 1 96.5 48 LEU B N 1
ATOM 1711 C CA . LEU B 1 48 ? -10.953 -11.68 -10.109 1 96.5 48 LEU B CA 1
ATOM 1712 C C . LEU B 1 48 ? -11.531 -13 -10.625 1 96.5 48 LEU B C 1
ATOM 1714 O O . LEU B 1 48 ? -10.789 -13.898 -11.016 1 96.5 48 LEU B O 1
ATOM 1718 N N . LYS B 1 49 ? -12.812 -12.977 -10.688 1 96.62 49 LYS B N 1
ATOM 1719 C CA . LYS B 1 49 ? -13.531 -14.141 -11.195 1 96.62 49 LYS B CA 1
ATOM 1720 C C . LYS B 1 49 ? -13.031 -14.531 -12.586 1 96.62 49 LYS B C 1
ATOM 1722 O O . LYS B 1 49 ? -12.898 -15.719 -12.891 1 96.62 49 LYS B O 1
ATOM 1727 N N . GLY B 1 50 ? -12.789 -13.516 -13.438 1 95.38 50 GLY B N 1
ATOM 1728 C CA . GLY B 1 50 ? -12.305 -13.773 -14.781 1 95.38 50 GLY B CA 1
ATOM 1729 C C . GLY B 1 50 ? -10.984 -14.508 -14.812 1 95.38 50 GLY B C 1
ATOM 1730 O O . GLY B 1 50 ? -10.734 -15.312 -15.711 1 95.38 50 GLY B O 1
ATOM 1731 N N . VAL B 1 51 ? -10.141 -14.281 -13.875 1 96.31 51 VAL B N 1
ATOM 1732 C CA . VAL B 1 51 ? -8.844 -14.953 -13.789 1 96.31 51 VAL B CA 1
ATOM 1733 C C . VAL B 1 51 ? -9.055 -16.422 -13.43 1 96.31 51 VAL B C 1
ATOM 1735 O O . VAL B 1 51 ? -8.383 -17.297 -13.977 1 96.31 51 VAL B O 1
ATOM 1738 N N . LEU B 1 52 ? -9.953 -16.75 -12.578 1 96.88 52 LEU B N 1
ATOM 1739 C CA . LEU B 1 52 ? -10.242 -18.141 -12.234 1 96.88 52 LEU B CA 1
ATOM 1740 C C . LEU B 1 52 ? -10.664 -18.922 -13.469 1 96.88 52 LEU B C 1
ATOM 1742 O O . LEU B 1 52 ? -10.297 -20.094 -13.617 1 96.88 52 LEU B O 1
ATOM 1746 N N . HIS B 1 53 ? -11.492 -18.266 -14.227 1 95.81 53 HIS B N 1
ATOM 1747 C CA . HIS B 1 53 ? -11.898 -18.906 -15.477 1 95.81 53 HIS B CA 1
ATOM 1748 C C . HIS B 1 53 ? -10.688 -19.234 -16.344 1 95.81 53 HIS B C 1
ATOM 1750 O O . HIS B 1 53 ? -10.609 -20.328 -16.906 1 95.81 53 HIS B O 1
ATOM 1756 N N . HIS B 1 54 ? -9.828 -18.266 -16.391 1 95.31 54 HIS B N 1
ATOM 1757 C CA . HIS B 1 54 ? -8.609 -18.453 -17.172 1 95.31 54 HIS B CA 1
ATOM 1758 C C . HIS B 1 54 ? -7.77 -19.609 -16.609 1 95.31 54 HIS B C 1
ATOM 1760 O O . HIS B 1 54 ? -7.148 -20.359 -17.359 1 95.31 54 HIS B O 1
ATOM 1766 N N . LEU B 1 55 ? -7.746 -19.812 -15.32 1 96.31 55 LEU B N 1
ATOM 1767 C CA . LEU B 1 55 ? -7.008 -20.859 -14.625 1 96.31 55 LEU B CA 1
ATOM 1768 C C . LEU B 1 55 ? -7.754 -22.188 -14.688 1 96.31 55 LEU B C 1
ATOM 1770 O O . LEU B 1 55 ? -7.223 -23.219 -14.281 1 96.31 55 LEU B O 1
ATOM 1774 N N . ARG B 1 56 ? -9 -22.188 -15.133 1 96 56 ARG B N 1
ATOM 1775 C CA . ARG B 1 56 ? -9.875 -23.344 -15.234 1 96 56 ARG B CA 1
ATOM 1776 C C . ARG B 1 56 ? -10.211 -23.906 -13.852 1 96 56 ARG B C 1
ATOM 1778 O O . ARG B 1 56 ? -10.203 -25.109 -13.648 1 96 56 ARG B O 1
ATOM 1785 N N . ILE B 1 57 ? -10.391 -22.984 -12.961 1 95.5 57 ILE B N 1
ATOM 1786 C CA . ILE B 1 57 ? -10.828 -23.344 -11.617 1 95.5 57 ILE B CA 1
ATOM 1787 C C . ILE B 1 57 ? -12.336 -23.188 -11.508 1 95.5 57 ILE B C 1
ATOM 1789 O O . ILE B 1 57 ? -12.859 -22.062 -11.617 1 95.5 57 ILE B O 1
ATOM 1793 N N . PRO B 1 58 ? -13.031 -24.266 -11.242 1 95 58 PRO B N 1
ATOM 1794 C CA . PRO B 1 58 ? -14.492 -24.141 -11.141 1 95 58 PRO B CA 1
ATOM 1795 C C . PRO B 1 58 ? -14.938 -23.438 -9.859 1 95 58 PRO B C 1
ATOM 1797 O O . PRO B 1 58 ? -14.297 -23.594 -8.82 1 95 58 PRO B O 1
ATOM 1800 N N . MET B 1 59 ? -16.094 -22.797 -9.867 1 93.62 59 MET B N 1
ATOM 1801 C CA . MET B 1 59 ? -16.594 -21.969 -8.773 1 93.62 59 MET B CA 1
ATOM 1802 C C . MET B 1 59 ? -16.984 -22.828 -7.57 1 93.62 59 MET B C 1
ATOM 1804 O O . MET B 1 59 ? -16.953 -22.359 -6.43 1 93.62 59 MET B O 1
ATOM 1808 N N . HIS B 1 60 ? -17.266 -24.047 -7.797 1 94.62 60 HIS B N 1
ATOM 1809 C CA . HIS B 1 60 ? -17.703 -24.906 -6.699 1 94.62 60 HIS B CA 1
ATOM 1810 C C . HIS B 1 60 ? -16.531 -25.25 -5.777 1 94.62 60 HIS B C 1
ATOM 1812 O O . HIS B 1 60 ? -16.734 -25.781 -4.688 1 94.62 60 HIS B O 1
ATOM 1818 N N . ARG B 1 61 ? -15.32 -24.984 -6.203 1 95.75 61 ARG B N 1
ATOM 1819 C CA . ARG B 1 61 ? -14.141 -25.188 -5.383 1 95.75 61 ARG B CA 1
ATOM 1820 C C . ARG B 1 61 ? -13.969 -24.078 -4.355 1 95.75 61 ARG B C 1
ATOM 1822 O O . ARG B 1 61 ? -13.172 -24.188 -3.43 1 95.75 61 ARG B O 1
ATOM 1829 N N . LEU B 1 62 ? -14.742 -23.047 -4.465 1 97.88 62 LEU B N 1
ATOM 1830 C CA . LEU B 1 62 ? -14.625 -21.922 -3.557 1 97.88 62 LEU B CA 1
ATOM 1831 C C . LEU B 1 62 ? -15.234 -22.234 -2.197 1 97.88 62 LEU B C 1
ATOM 1833 O O . LEU B 1 62 ? -16.281 -22.891 -2.123 1 97.88 62 LEU B O 1
ATOM 1837 N N . THR B 1 63 ? -14.547 -21.828 -1.204 1 98.12 63 THR B N 1
ATOM 1838 C CA . THR B 1 63 ? -15.102 -21.891 0.144 1 98.12 63 THR B CA 1
ATOM 1839 C C . THR B 1 63 ? -15.992 -20.688 0.42 1 98.12 63 THR B C 1
ATOM 1841 O O . THR B 1 63 ? -15.617 -19.547 0.13 1 98.12 63 THR B O 1
ATOM 1844 N N . PRO B 1 64 ? -17.172 -20.938 1.019 1 96.88 64 PRO B N 1
ATOM 1845 C CA . PRO B 1 64 ? -18.016 -19.797 1.362 1 96.88 64 PRO B CA 1
ATOM 1846 C C . PRO B 1 64 ? -17.375 -18.875 2.398 1 96.88 64 PRO B C 1
ATOM 1848 O O . PRO B 1 64 ? -16.562 -19.328 3.205 1 96.88 64 PRO B O 1
ATOM 1851 N N . THR B 1 65 ? -17.75 -17.578 2.268 1 95.69 65 THR B N 1
ATOM 1852 C CA . THR B 1 65 ? -17.25 -16.594 3.229 1 95.69 65 THR B CA 1
ATOM 1853 C C . THR B 1 65 ? -18.312 -15.547 3.537 1 95.69 65 THR B C 1
ATOM 1855 O O . THR B 1 65 ? -19.141 -15.219 2.682 1 95.69 65 THR B O 1
ATOM 1858 N N . SER B 1 66 ? -18.281 -15.016 4.742 1 92.25 66 SER B N 1
ATOM 1859 C CA . SER B 1 66 ? -19.156 -13.922 5.145 1 92.25 66 SER B CA 1
ATOM 1860 C C . SER B 1 66 ? -18.406 -12.602 5.242 1 92.25 66 SER B C 1
ATOM 1862 O O . SER B 1 66 ? -18.969 -11.586 5.652 1 92.25 66 SER B O 1
ATOM 1864 N N . THR B 1 67 ? -17.203 -12.648 4.785 1 90.5 67 THR B N 1
ATOM 1865 C CA . THR B 1 67 ? -16.375 -11.461 4.871 1 90.5 67 THR B CA 1
ATOM 1866 C C . THR B 1 67 ? -16.844 -10.391 3.893 1 90.5 67 THR B C 1
ATOM 1868 O O . THR B 1 67 ? -17.109 -10.68 2.723 1 90.5 67 THR B O 1
ATOM 1871 N N . ALA B 1 68 ? -17.031 -9.195 4.426 1 89.31 68 ALA B N 1
ATOM 1872 C CA . ALA B 1 68 ? -17.344 -8.055 3.566 1 89.31 68 ALA B CA 1
ATOM 1873 C C . ALA B 1 68 ? -16.078 -7.277 3.209 1 89.31 68 ALA B C 1
ATOM 1875 O O . ALA B 1 68 ? -15.203 -7.086 4.051 1 89.31 68 ALA B O 1
ATOM 1876 N N . ILE B 1 69 ? -15.984 -6.918 1.941 1 86.88 69 ILE B N 1
ATOM 1877 C CA . ILE B 1 69 ? -14.883 -6.09 1.469 1 86.88 69 ILE B CA 1
ATOM 1878 C C . ILE B 1 69 ? -15.336 -4.633 1.365 1 86.88 69 ILE B C 1
ATOM 1880 O O . ILE B 1 69 ? -16.406 -4.348 0.809 1 86.88 69 ILE B O 1
ATOM 1884 N N . SER B 1 70 ? -14.57 -3.762 2.021 1 82.81 70 SER B N 1
ATOM 1885 C CA . SER B 1 70 ? -14.859 -2.334 1.928 1 82.81 70 SER B CA 1
ATOM 1886 C C . SER B 1 70 ? -13.703 -1.574 1.287 1 82.81 70 SER B C 1
ATOM 1888 O O . SER B 1 70 ? -12.539 -1.878 1.545 1 82.81 70 SER B O 1
ATOM 1890 N N . GLY B 1 71 ? -14.023 -0.682 0.332 1 77.38 71 GLY B N 1
ATOM 1891 C CA . GLY B 1 71 ? -13.031 0.209 -0.254 1 77.38 71 GLY B CA 1
ATOM 1892 C C . GLY B 1 71 ? -13.125 1.631 0.267 1 77.38 71 GLY B C 1
ATOM 1893 O O . GLY B 1 71 ? -13.547 1.854 1.405 1 77.38 71 GLY B O 1
ATOM 1894 N N . PHE B 1 72 ? -12.562 2.539 -0.439 1 75.75 72 PHE B N 1
ATOM 1895 C CA . PHE B 1 72 ? -12.477 3.945 -0.069 1 75.75 72 PHE B CA 1
ATOM 1896 C C . PHE B 1 72 ? -13.859 4.539 0.158 1 75.75 72 PHE B C 1
ATOM 1898 O O . PHE B 1 72 ? -14.047 5.363 1.054 1 75.75 72 PHE B O 1
ATOM 1905 N N . ASN B 1 73 ? -14.883 4.145 -0.583 1 70.12 73 ASN B N 1
ATOM 1906 C CA . ASN B 1 73 ? -16.188 4.789 -0.472 1 70.12 73 ASN B CA 1
ATOM 1907 C C . ASN B 1 73 ? -17.125 4.008 0.449 1 70.12 73 ASN B C 1
ATOM 1909 O O . ASN B 1 73 ? -18.328 4.242 0.459 1 70.12 73 ASN B O 1
ATOM 1913 N N . SER B 1 74 ? -16.594 3.268 1.294 1 64.94 74 SER B N 1
ATOM 1914 C CA . SER B 1 74 ? -17.328 2.568 2.342 1 64.94 74 SER B CA 1
ATOM 1915 C C . SER B 1 74 ? -18.359 1.618 1.752 1 64.94 74 SER B C 1
ATOM 1917 O O . SER B 1 74 ? -19.141 1.009 2.486 1 64.94 74 SER B O 1
ATOM 1919 N N . GLY B 1 75 ? -18.469 1.614 0.551 1 72.81 75 GLY B N 1
ATOM 1920 C CA . GLY B 1 75 ? -19.344 0.589 0.011 1 72.81 75 GLY B CA 1
ATOM 1921 C C . GLY B 1 75 ? -18.859 -0.82 0.288 1 72.81 75 GLY B C 1
ATOM 1922 O O . GLY B 1 75 ? -17.656 -1.078 0.281 1 72.81 75 GLY B O 1
ATOM 1923 N N . ARG B 1 76 ? -19.844 -1.555 0.822 1 79.5 76 ARG B N 1
ATOM 1924 C CA . ARG B 1 76 ? -19.5 -2.939 1.122 1 79.5 76 ARG B CA 1
ATOM 1925 C C . ARG B 1 76 ? -19.828 -3.855 -0.05 1 79.5 76 ARG B C 1
ATOM 1927 O O . ARG B 1 76 ? -20.844 -3.666 -0.721 1 79.5 76 ARG B O 1
ATOM 1934 N N . SER B 1 77 ? -18.906 -4.664 -0.378 1 85.38 77 SER B N 1
ATOM 1935 C CA . SER B 1 77 ? -19.125 -5.746 -1.336 1 85.38 77 SER B CA 1
ATOM 1936 C C . SER B 1 77 ? -18.781 -7.098 -0.722 1 85.38 77 SER B C 1
ATOM 1938 O O . SER B 1 77 ? -17.984 -7.18 0.212 1 85.38 77 SER B O 1
ATOM 1940 N N . TYR B 1 78 ? -19.469 -8.117 -1.274 1 91.19 78 TYR B N 1
ATOM 1941 C CA . TYR B 1 78 ? -19.25 -9.469 -0.771 1 91.19 78 TYR B CA 1
ATOM 1942 C C . TYR B 1 78 ? -18.594 -10.344 -1.832 1 91.19 78 TYR B C 1
ATOM 1944 O O . TYR B 1 78 ? -19.062 -10.406 -2.973 1 91.19 78 TYR B O 1
ATOM 1952 N N . PRO B 1 79 ? -17.531 -10.969 -1.402 1 95.12 79 PRO B N 1
ATOM 1953 C CA . PRO B 1 79 ? -16.906 -11.883 -2.357 1 95.12 79 PRO B CA 1
ATOM 1954 C C . PRO B 1 79 ? -17.781 -13.086 -2.688 1 95.12 79 PRO B C 1
ATOM 1956 O O . PRO B 1 79 ? -18.672 -13.438 -1.908 1 95.12 79 PRO B O 1
ATOM 1959 N N . ILE B 1 80 ? -17.531 -13.68 -3.828 1 96.81 80 ILE B N 1
ATOM 1960 C CA . ILE B 1 80 ? -18.203 -14.898 -4.254 1 96.81 80 ILE B CA 1
ATOM 1961 C C . ILE B 1 80 ? -17.797 -16.062 -3.346 1 96.81 80 ILE B C 1
ATOM 1963 O O . ILE B 1 80 ? -18.625 -16.906 -3.004 1 96.81 80 ILE B O 1
ATOM 1967 N N . GLY B 1 81 ? -16.609 -16.078 -2.926 1 97.94 81 GLY B N 1
ATOM 1968 C CA . GLY B 1 81 ? -15.969 -17.062 -2.074 1 97.94 81 GLY B CA 1
ATOM 1969 C C . GLY B 1 81 ? -14.477 -16.844 -1.915 1 97.94 81 GLY B C 1
ATOM 1970 O O . GLY B 1 81 ? -13.969 -15.758 -2.238 1 97.94 81 GLY B O 1
ATOM 1971 N N . LYS B 1 82 ? -13.859 -17.75 -1.247 1 98.25 82 LYS B N 1
ATOM 1972 C CA . LYS B 1 82 ? -12.414 -17.672 -1.101 1 98.25 82 LYS B CA 1
ATOM 1973 C C . LYS B 1 82 ? -11.734 -18.953 -1.563 1 98.25 82 LYS B C 1
ATOM 1975 O O . LYS B 1 82 ? -12.367 -20 -1.637 1 98.25 82 LYS B O 1
ATOM 1980 N N . ILE B 1 83 ? -10.492 -18.891 -1.861 1 98.25 83 ILE B N 1
ATOM 1981 C CA . ILE B 1 83 ? -9.734 -20.031 -2.369 1 98.25 83 ILE B CA 1
ATOM 1982 C C . ILE B 1 83 ? -8.258 -19.844 -2.043 1 98.25 83 ILE B C 1
ATOM 1984 O O . ILE B 1 83 ? -7.754 -18.719 -1.998 1 98.25 83 ILE B O 1
ATOM 1988 N N . ARG B 1 84 ? -7.578 -20.922 -1.727 1 98.25 84 ARG B N 1
ATOM 1989 C CA . ARG B 1 84 ? -6.133 -20.922 -1.528 1 98.25 84 ARG B CA 1
ATOM 1990 C C . ARG B 1 84 ? -5.41 -21.359 -2.799 1 98.25 84 ARG B C 1
ATOM 1992 O O . ARG B 1 84 ? -5.754 -22.391 -3.395 1 98.25 84 ARG B O 1
ATOM 1999 N N . LEU B 1 85 ? -4.438 -20.625 -3.266 1 98.19 85 LEU B N 1
ATOM 2000 C CA . LEU B 1 85 ? -3.777 -20.844 -4.547 1 98.19 85 LEU B CA 1
ATOM 2001 C C . LEU B 1 85 ? -2.262 -20.859 -4.383 1 98.19 85 LEU B C 1
ATOM 2003 O O . LEU B 1 85 ? -1.727 -20.219 -3.477 1 98.19 85 LEU B O 1
ATOM 2007 N N . LYS B 1 86 ? -1.575 -21.578 -5.219 1 98.44 86 LYS B N 1
ATOM 2008 C CA . LYS B 1 86 ? -0.123 -21.5 -5.336 1 98.44 86 LYS B CA 1
ATOM 2009 C C . LYS B 1 86 ? 0.286 -20.328 -6.227 1 98.44 86 LYS B C 1
ATOM 2011 O O . LYS B 1 86 ? -0.204 -20.188 -7.352 1 98.44 86 LYS B O 1
ATOM 2016 N N . CYS B 1 87 ? 1.102 -19.531 -5.734 1 98.56 87 CYS B N 1
ATOM 2017 C CA . CYS B 1 87 ? 1.534 -18.312 -6.414 1 98.56 87 CYS B CA 1
ATOM 2018 C C . CYS B 1 87 ? 3.053 -18.266 -6.543 1 98.56 87 CYS B C 1
ATOM 2020 O O . CYS B 1 87 ? 3.77 -18.688 -5.633 1 98.56 87 CYS B O 1
ATOM 2022 N N . GLN B 1 88 ? 3.5 -17.797 -7.684 1 98.69 88 GLN B N 1
ATOM 2023 C CA . GLN B 1 88 ? 4.934 -17.625 -7.895 1 98.69 88 GLN B CA 1
ATOM 2024 C C . GLN B 1 88 ? 5.234 -16.266 -8.523 1 98.69 88 GLN B C 1
ATOM 2026 O O . GLN B 1 88 ? 4.648 -15.906 -9.539 1 98.69 88 GLN B O 1
ATOM 2031 N N . ILE B 1 89 ? 6.078 -15.508 -7.949 1 98.75 89 ILE B N 1
ATOM 2032 C CA . ILE B 1 89 ? 6.668 -14.305 -8.516 1 98.75 89 ILE B CA 1
ATOM 2033 C C . ILE B 1 89 ? 8.188 -14.406 -8.484 1 98.75 89 ILE B C 1
ATOM 2035 O O . ILE B 1 89 ? 8.789 -14.461 -7.41 1 98.75 89 ILE B O 1
ATOM 2039 N N . GLY B 1 90 ? 8.812 -14.305 -9.68 1 97.94 90 GLY B N 1
ATOM 2040 C CA . GLY B 1 90 ? 10.234 -14.602 -9.688 1 97.94 90 GLY B CA 1
ATOM 2041 C C . GLY B 1 90 ? 10.562 -15.922 -9.016 1 97.94 90 GLY B C 1
ATOM 2042 O O . GLY B 1 90 ? 9.977 -16.953 -9.344 1 97.94 90 GLY B O 1
ATOM 2043 N N . ASP B 1 91 ? 11.484 -15.891 -7.996 1 96.94 91 ASP B N 1
ATOM 2044 C CA . ASP B 1 91 ? 11.906 -17.109 -7.305 1 96.94 91 ASP B CA 1
ATOM 2045 C C . ASP B 1 91 ? 11.023 -17.391 -6.094 1 96.94 91 ASP B C 1
ATOM 2047 O O . ASP B 1 91 ? 11.125 -18.453 -5.48 1 96.94 91 ASP B O 1
ATOM 2051 N N . LEU B 1 92 ? 10.148 -16.531 -5.809 1 98.31 92 LEU B N 1
ATOM 2052 C CA . LEU B 1 92 ? 9.32 -16.703 -4.621 1 98.31 92 LEU B CA 1
ATOM 2053 C C . LEU B 1 92 ? 8.133 -17.609 -4.91 1 98.31 92 LEU B C 1
ATOM 2055 O O . LEU B 1 92 ? 7.227 -17.234 -5.66 1 98.31 92 LEU B O 1
ATOM 2059 N N . GLN B 1 93 ? 8.18 -18.781 -4.402 1 97.94 93 GLN B N 1
ATOM 2060 C CA . GLN B 1 93 ? 7.035 -19.688 -4.371 1 97.94 93 GLN B CA 1
ATOM 2061 C C . GLN B 1 93 ? 6.242 -19.516 -3.08 1 97.94 93 GLN B C 1
ATOM 2063 O O . GLN B 1 93 ? 6.809 -19.562 -1.986 1 97.94 93 GLN B O 1
ATOM 2068 N N . SER B 1 94 ? 4.941 -19.312 -3.221 1 98.19 94 SER B N 1
ATOM 2069 C CA . SER B 1 94 ? 4.117 -19.016 -2.055 1 98.19 94 SER B CA 1
ATOM 2070 C C . SER B 1 94 ? 2.697 -19.547 -2.232 1 98.19 94 SER B C 1
ATOM 2072 O O . SER B 1 94 ? 2.355 -20.078 -3.291 1 98.19 94 SER B O 1
ATOM 2074 N N . GLU B 1 95 ? 1.984 -19.547 -1.148 1 98.44 95 GLU B N 1
ATOM 2075 C CA . GLU B 1 95 ? 0.544 -19.781 -1.156 1 98.44 95 GLU B CA 1
ATOM 2076 C C . GLU B 1 95 ? -0.221 -18.547 -0.668 1 98.44 95 GLU B C 1
ATOM 2078 O O . GLU B 1 95 ? 0.249 -17.828 0.215 1 98.44 95 GLU B O 1
ATOM 2083 N N . VAL B 1 96 ? -1.365 -18.375 -1.279 1 98.38 96 VAL B N 1
ATOM 2084 C CA . VAL B 1 96 ? -2.145 -17.203 -0.911 1 98.38 96 VAL B CA 1
ATOM 2085 C C . VAL B 1 96 ? -3.629 -17.547 -0.887 1 98.38 96 VAL B C 1
ATOM 2087 O O . VAL B 1 96 ? -4.117 -18.281 -1.755 1 98.38 96 VAL B O 1
ATOM 2090 N N . THR B 1 97 ? -4.266 -17.125 0.179 1 98.25 97 THR B N 1
ATOM 2091 C CA . THR B 1 97 ? -5.723 -17.156 0.215 1 98.25 97 THR B CA 1
ATOM 2092 C C . THR B 1 97 ? -6.309 -15.898 -0.414 1 98.25 97 THR B C 1
ATOM 2094 O O . THR B 1 97 ? -6.031 -14.789 0.04 1 98.25 97 THR B O 1
ATOM 2097 N N . CYS B 1 98 ? -7.145 -16.109 -1.404 1 98.25 98 CYS B N 1
ATOM 2098 C CA . CYS B 1 98 ? -7.734 -15 -2.135 1 98.25 98 CYS B CA 1
ATOM 2099 C C . CYS B 1 98 ? -9.258 -15.016 -2.021 1 98.25 98 CYS B C 1
ATOM 2101 O O . CYS B 1 98 ? -9.875 -16.078 -2.055 1 98.25 98 CYS B O 1
ATOM 2103 N N . TYR B 1 99 ? -9.805 -13.836 -1.88 1 97.62 99 TYR B N 1
ATOM 2104 C CA . TYR B 1 99 ? -11.242 -13.641 -2.033 1 97.62 99 TYR B CA 1
ATOM 2105 C C . TYR B 1 99 ? -11.602 -13.352 -3.484 1 97.62 99 TYR B C 1
ATOM 2107 O O . TYR B 1 99 ? -10.945 -12.531 -4.141 1 97.62 99 TYR B O 1
ATOM 2115 N N . VAL B 1 100 ? -12.609 -14.031 -3.979 1 97.56 100 VAL B N 1
ATOM 2116 C CA . VAL B 1 100 ? -12.969 -13.938 -5.391 1 97.56 100 VAL B CA 1
ATOM 2117 C C . VAL B 1 100 ? -14.039 -12.875 -5.586 1 97.56 100 VAL B C 1
ATOM 2119 O O . VAL B 1 100 ? -15.062 -12.883 -4.906 1 97.56 100 VAL B O 1
ATOM 2122 N N . THR B 1 101 ? -13.758 -11.961 -6.469 1 94.69 101 THR B N 1
ATOM 2123 C CA . THR B 1 101 ? -14.727 -10.906 -6.758 1 94.69 101 THR B CA 1
ATOM 2124 C C . THR B 1 101 ? -14.844 -10.68 -8.266 1 94.69 101 THR B C 1
ATOM 2126 O O . THR B 1 101 ? -13.992 -11.125 -9.031 1 94.69 101 THR B O 1
ATOM 2129 N N . ASP B 1 102 ? -15.945 -10 -8.68 1 91.31 102 ASP B N 1
ATOM 2130 C CA . ASP B 1 102 ? -16.141 -9.617 -10.078 1 91.31 102 ASP B CA 1
ATOM 2131 C C . ASP B 1 102 ? -15.977 -8.109 -10.258 1 91.31 102 ASP B C 1
ATOM 2133 O O . ASP B 1 102 ? -16.547 -7.52 -11.172 1 91.31 102 ASP B O 1
ATOM 2137 N N . ALA B 1 103 ? -15.258 -7.535 -9.406 1 86.5 103 ALA B N 1
ATOM 2138 C CA . ALA B 1 103 ? -15.047 -6.09 -9.453 1 86.5 103 ALA B CA 1
ATOM 2139 C C . ALA B 1 103 ? -14.227 -5.688 -10.68 1 86.5 103 ALA B C 1
ATOM 2141 O O . ALA B 1 103 ? -13.508 -6.512 -11.25 1 86.5 103 ALA B O 1
ATOM 2142 N N . ASP B 1 104 ? -14.461 -4.473 -11.164 1 86.38 104 ASP B N 1
ATOM 2143 C CA . ASP B 1 104 ? -13.672 -3.895 -12.25 1 86.38 104 ASP B CA 1
ATOM 2144 C C . ASP B 1 104 ? -12.445 -3.166 -11.703 1 86.38 104 ASP B C 1
ATOM 2146 O O . ASP B 1 104 ? -12.547 -2.029 -11.242 1 86.38 104 ASP B O 1
ATOM 2150 N N . THR B 1 105 ? -11.344 -3.838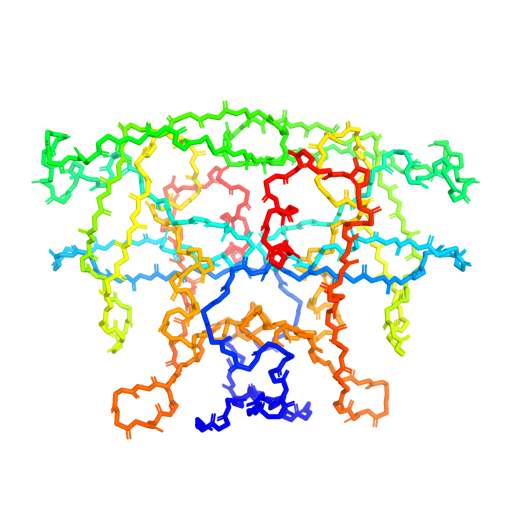 -11.742 1 88.69 105 THR B N 1
ATOM 2151 C CA . THR B 1 105 ? -10.094 -3.299 -11.211 1 88.69 105 THR B CA 1
ATOM 2152 C C . THR B 1 105 ? -8.992 -3.359 -12.266 1 88.69 105 THR B C 1
ATOM 2154 O O . THR B 1 105 ? -9.125 -4.059 -13.273 1 88.69 105 THR B O 1
ATOM 2157 N N . SER B 1 106 ? -7.953 -2.598 -12.023 1 90.44 106 SER B N 1
ATOM 2158 C CA . SER B 1 106 ? -6.824 -2.574 -12.953 1 90.44 106 SER B CA 1
ATOM 2159 C C . SER B 1 106 ? -5.938 -3.801 -12.773 1 90.44 106 SER B C 1
ATOM 2161 O O . SER B 1 106 ? -5.094 -4.094 -13.625 1 90.44 106 SER B O 1
ATOM 2163 N N . TYR B 1 107 ? -6.066 -4.523 -11.719 1 94.5 107 TYR B N 1
ATOM 2164 C CA . TYR B 1 107 ? -5.254 -5.707 -11.445 1 94.5 107 TYR B CA 1
ATOM 2165 C C . TYR B 1 107 ? -6.047 -6.98 -11.695 1 94.5 107 TYR B C 1
ATOM 2167 O O . TYR B 1 107 ? -7.281 -6.969 -11.672 1 94.5 107 TYR B O 1
ATOM 2175 N N . ASN B 1 108 ? -5.316 -8.07 -11.922 1 95.94 108 ASN B N 1
ATOM 2176 C CA . ASN B 1 108 ? -5.918 -9.398 -12.031 1 95.94 108 ASN B CA 1
ATOM 2177 C C . ASN B 1 108 ? -5.953 -10.109 -10.688 1 95.94 108 ASN B C 1
ATOM 2179 O O . ASN B 1 108 ? -6.852 -10.906 -10.422 1 95.94 108 ASN B O 1
ATOM 2183 N N . ILE B 1 109 ? -4.996 -9.867 -9.898 1 97.62 109 ILE B N 1
ATOM 2184 C CA . ILE B 1 109 ? -4.914 -10.344 -8.523 1 97.62 109 ILE B CA 1
ATOM 2185 C C . ILE B 1 109 ? -4.258 -9.281 -7.641 1 97.62 109 ILE B C 1
ATOM 2187 O O . ILE B 1 109 ? -3.33 -8.594 -8.078 1 97.62 109 ILE B O 1
ATOM 2191 N N . LEU B 1 110 ? -4.777 -9.062 -6.48 1 97.5 110 LEU B N 1
ATOM 2192 C CA . LEU B 1 110 ? -4.215 -8.195 -5.449 1 97.5 110 LEU B CA 1
ATOM 2193 C C . LEU B 1 110 ? -3.668 -9.023 -4.289 1 97.5 110 LEU B C 1
ATOM 2195 O O . LEU B 1 110 ? -4.375 -9.867 -3.734 1 97.5 110 LEU B O 1
ATOM 2199 N N . LEU B 1 111 ? -2.408 -8.883 -4.004 1 98.69 111 LEU B N 1
ATOM 2200 C CA . LEU B 1 111 ? -1.764 -9.539 -2.875 1 98.69 111 LEU B CA 1
ATOM 2201 C C . LEU B 1 111 ? -1.634 -8.586 -1.692 1 98.69 111 LEU B C 1
ATOM 2203 O O . LEU B 1 111 ? -0.867 -7.621 -1.748 1 98.69 111 LEU B O 1
ATOM 2207 N N . GLY B 1 112 ? -2.379 -8.891 -0.634 1 98.06 112 GLY B N 1
ATOM 2208 C CA . GLY B 1 112 ? -2.492 -7.969 0.49 1 98.06 112 GLY B CA 1
ATOM 2209 C C . GLY B 1 112 ? -1.525 -8.281 1.615 1 98.06 112 GLY B C 1
ATOM 2210 O O . GLY B 1 112 ? -0.619 -9.102 1.452 1 98.06 112 GLY B O 1
ATOM 2211 N N . ARG B 1 113 ? -1.761 -7.684 2.744 1 97.88 113 ARG B N 1
ATOM 2212 C CA . ARG B 1 113 ? -0.859 -7.645 3.891 1 97.88 113 ARG B CA 1
ATOM 2213 C C . ARG B 1 113 ? -0.633 -9.039 4.457 1 97.88 113 ARG B C 1
ATOM 2215 O O . ARG B 1 113 ? 0.491 -9.398 4.816 1 97.88 113 ARG B O 1
ATOM 2222 N N . PRO B 1 114 ? -1.671 -9.867 4.598 1 97.44 114 PRO B N 1
ATOM 2223 C CA . PRO B 1 114 ? -1.401 -11.203 5.141 1 97.44 114 PRO B CA 1
ATOM 2224 C C . PRO B 1 114 ? -0.337 -11.961 4.348 1 97.44 114 PRO B C 1
ATOM 2226 O O . PRO B 1 114 ? 0.561 -12.57 4.934 1 97.44 114 PRO B O 1
ATOM 2229 N N . TRP B 1 115 ? -0.456 -11.891 3.041 1 98.38 115 TRP B N 1
ATOM 2230 C CA . TRP B 1 115 ? 0.552 -12.516 2.191 1 98.38 115 TRP B CA 1
ATOM 2231 C C . TRP B 1 115 ? 1.91 -11.852 2.373 1 98.38 115 TRP B C 1
ATOM 2233 O O . TRP B 1 115 ? 2.932 -12.531 2.506 1 98.38 115 TRP B O 1
ATOM 2243 N N . ILE B 1 116 ? 1.96 -10.586 2.408 1 98.25 116 ILE B N 1
ATOM 2244 C CA . ILE B 1 116 ? 3.176 -9.789 2.555 1 98.25 116 ILE B CA 1
ATOM 2245 C C . ILE B 1 116 ? 3.881 -10.164 3.855 1 98.25 116 ILE B C 1
ATOM 2247 O O . ILE B 1 116 ? 5.094 -10.391 3.869 1 98.25 116 ILE B O 1
ATOM 2251 N N . HIS B 1 117 ? 3.125 -10.297 4.898 1 97.44 117 HIS B N 1
ATOM 2252 C CA . HIS B 1 117 ? 3.717 -10.586 6.203 1 97.44 117 HIS B CA 1
ATOM 2253 C C . HIS B 1 117 ? 4.113 -12.055 6.309 1 97.44 117 HIS B C 1
ATOM 2255 O O . HIS B 1 117 ? 5.164 -12.375 6.867 1 97.44 117 HIS B O 1
ATOM 2261 N N . ASP B 1 118 ? 3.301 -12.922 5.797 1 96.38 118 ASP B N 1
ATOM 2262 C CA . ASP B 1 118 ? 3.588 -14.352 5.852 1 96.38 118 ASP B CA 1
ATOM 2263 C C . ASP B 1 118 ? 4.949 -14.656 5.23 1 96.38 118 ASP B C 1
ATOM 2265 O O . ASP B 1 118 ? 5.652 -15.562 5.684 1 96.38 118 ASP B O 1
ATOM 2269 N N . TYR B 1 119 ? 5.305 -13.922 4.246 1 96.56 119 TYR B N 1
ATOM 2270 C CA . TYR B 1 119 ? 6.523 -14.219 3.506 1 96.56 119 TYR B CA 1
ATOM 2271 C C . TYR B 1 119 ? 7.594 -13.172 3.77 1 96.56 119 TYR B C 1
ATOM 2273 O O . TYR B 1 119 ? 8.57 -13.062 3.018 1 96.56 119 TYR B O 1
ATOM 2281 N N . MET B 1 120 ? 7.344 -12.344 4.781 1 95.69 120 MET B N 1
ATOM 2282 C CA . MET B 1 120 ? 8.305 -11.367 5.281 1 95.69 120 MET B CA 1
ATOM 2283 C C . MET B 1 120 ? 8.797 -10.461 4.156 1 95.69 120 MET B C 1
ATOM 2285 O O . MET B 1 120 ? 10 -10.227 4.023 1 95.69 120 MET B O 1
ATOM 2289 N N . ILE B 1 121 ? 7.863 -10.039 3.404 1 97.94 121 ILE B N 1
ATOM 2290 C CA . ILE B 1 121 ? 8.117 -9.188 2.248 1 97.94 121 ILE B CA 1
ATOM 2291 C C . ILE B 1 121 ? 8.133 -7.723 2.678 1 97.94 121 ILE B C 1
ATOM 2293 O O . ILE B 1 121 ? 7.301 -7.293 3.48 1 97.94 121 ILE B O 1
ATOM 2297 N N . VAL B 1 122 ? 9.109 -6.953 2.189 1 98.69 122 VAL B N 1
ATOM 2298 C CA . VAL B 1 122 ? 9.125 -5.496 2.295 1 98.69 122 VAL B CA 1
ATOM 2299 C C . VAL B 1 122 ? 9.078 -4.879 0.901 1 98.69 122 VAL B C 1
ATOM 2301 O O . VAL B 1 122 ? 10.07 -4.918 0.162 1 98.69 122 VAL B O 1
ATOM 2304 N N . PRO B 1 123 ? 7.934 -4.344 0.556 1 98.88 123 PRO B N 1
ATOM 2305 C CA . PRO B 1 123 ? 7.82 -3.695 -0.754 1 98.88 123 PRO B CA 1
ATOM 2306 C C . PRO B 1 123 ? 8.266 -2.236 -0.733 1 98.88 123 PRO B C 1
ATOM 2308 O O . PRO B 1 123 ? 8.227 -1.589 0.316 1 98.88 123 PRO B O 1
ATOM 2311 N N . SER B 1 124 ? 8.75 -1.73 -1.825 1 98.75 124 SER B N 1
ATOM 2312 C CA . SER B 1 124 ? 9.078 -0.322 -2.023 1 98.75 124 SER B CA 1
ATOM 2313 C C . SER B 1 124 ? 8.609 0.168 -3.389 1 98.75 124 SER B C 1
ATOM 2315 O O . SER B 1 124 ? 9.203 -0.171 -4.414 1 98.75 124 SER B O 1
ATOM 2317 N N . THR B 1 125 ? 7.547 1.002 -3.352 1 98.56 125 THR B N 1
ATOM 2318 C CA . THR B 1 125 ? 7.102 1.592 -4.609 1 98.56 125 THR B CA 1
ATOM 2319 C C . THR B 1 125 ? 8.156 2.549 -5.16 1 98.56 125 THR B C 1
ATOM 2321 O O . THR B 1 125 ? 8.312 2.676 -6.375 1 98.56 125 THR B O 1
ATOM 2324 N N . LEU B 1 126 ? 8.898 3.18 -4.301 1 98 126 LEU B N 1
ATOM 2325 C CA . LEU B 1 126 ? 9.984 4.074 -4.703 1 98 126 LEU B CA 1
ATOM 2326 C C . LEU B 1 126 ? 11 3.336 -5.562 1 98 126 LEU B C 1
ATOM 2328 O O . LEU B 1 126 ? 11.383 3.82 -6.633 1 98 126 LEU B O 1
ATOM 2332 N N . HIS B 1 127 ? 11.352 2.18 -5.176 1 98.56 127 HIS B N 1
ATOM 2333 C CA . HIS B 1 127 ? 12.383 1.398 -5.84 1 98.56 127 HIS B CA 1
ATOM 2334 C C . HIS B 1 127 ? 11.789 0.493 -6.914 1 98.56 127 HIS B C 1
ATOM 2336 O O . HIS B 1 127 ? 12.523 -0.089 -7.719 1 98.56 127 HIS B O 1
ATOM 2342 N N . GLN B 1 128 ? 10.516 0.287 -6.875 1 98.62 128 GLN B N 1
ATOM 2343 C CA . GLN B 1 128 ? 9.797 -0.583 -7.805 1 98.62 128 GLN B CA 1
ATOM 2344 C C . GLN B 1 128 ? 10.289 -2.023 -7.691 1 98.62 128 GLN B C 1
ATOM 2346 O O . GLN B 1 128 ? 10.617 -2.652 -8.703 1 98.62 128 GLN B O 1
ATOM 2351 N N . CYS B 1 129 ? 10.258 -2.52 -6.492 1 98.88 129 CYS B N 1
ATOM 2352 C CA . CYS B 1 129 ? 10.602 -3.906 -6.199 1 98.88 129 CYS B CA 1
ATOM 2353 C C . CYS B 1 129 ? 10.141 -4.301 -4.801 1 98.88 129 CYS B C 1
ATOM 2355 O O . CYS B 1 129 ? 9.625 -3.463 -4.055 1 98.88 129 CYS B O 1
ATOM 2357 N N . PHE B 1 130 ? 10.102 -5.523 -4.512 1 98.81 130 PHE B N 1
ATOM 2358 C CA . PHE B 1 130 ? 10.008 -5.969 -3.125 1 98.81 130 PHE B CA 1
ATOM 2359 C C . PHE B 1 130 ? 11.148 -6.922 -2.783 1 98.81 130 PHE B C 1
ATOM 2361 O O . PHE B 1 130 ? 11.742 -7.539 -3.674 1 98.81 130 PHE B O 1
ATOM 2368 N N . LYS B 1 131 ? 11.523 -6.953 -1.556 1 98.69 131 LYS B N 1
ATOM 2369 C CA . LYS B 1 131 ? 12.57 -7.836 -1.036 1 98.69 131 LYS B CA 1
ATOM 2370 C C . LYS B 1 131 ? 12.008 -8.789 0.015 1 98.69 131 LYS B C 1
ATOM 2372 O O . LYS B 1 131 ? 11.031 -8.469 0.695 1 98.69 131 LYS B O 1
ATOM 2377 N N . TYR B 1 132 ? 12.578 -9.93 0.103 1 97.94 132 TYR B N 1
ATOM 2378 C CA 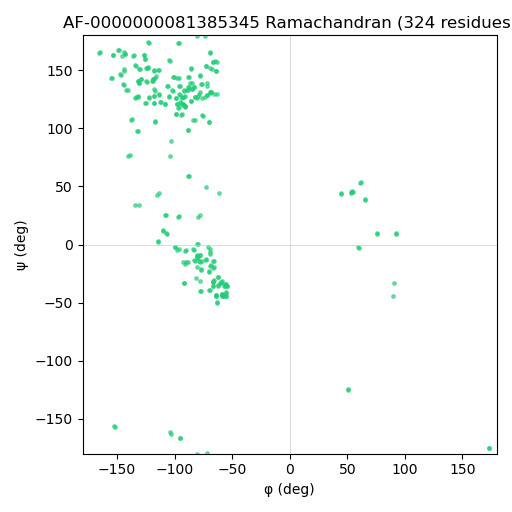. TYR B 1 132 ? 12.156 -10.953 1.052 1 97.94 132 TYR B CA 1
ATOM 2379 C C . TYR B 1 132 ? 13.305 -11.883 1.412 1 97.94 132 TYR B C 1
ATOM 2381 O O . TYR B 1 132 ? 14.359 -11.852 0.771 1 97.94 132 TYR B O 1
ATOM 2389 N N . VAL B 1 133 ? 13.117 -12.602 2.49 1 94.62 133 VAL B N 1
ATOM 2390 C CA . VAL B 1 133 ? 14.102 -13.594 2.9 1 94.62 133 VAL B CA 1
ATOM 2391 C C . VAL B 1 133 ? 13.664 -14.984 2.43 1 94.62 133 VAL B C 1
ATOM 2393 O O . VAL B 1 133 ? 12.586 -15.461 2.803 1 94.62 133 VAL B O 1
ATOM 2396 N N . ASP B 1 134 ? 14.492 -15.609 1.633 1 93.88 134 ASP B N 1
ATOM 2397 C CA . ASP B 1 134 ? 14.102 -16.922 1.105 1 93.88 134 ASP B CA 1
ATOM 2398 C C . ASP B 1 134 ? 14.352 -18.016 2.131 1 93.88 134 ASP B C 1
ATOM 2400 O O . ASP B 1 134 ? 14.773 -17.75 3.256 1 93.88 134 ASP B O 1
ATOM 2404 N N . LYS B 1 135 ? 14.023 -19.281 1.753 1 90.5 135 LYS B N 1
ATOM 2405 C CA . LYS B 1 135 ? 14.062 -20.422 2.668 1 90.5 135 LYS B CA 1
ATOM 2406 C C . LYS B 1 135 ? 15.492 -20.719 3.107 1 90.5 135 LYS B C 1
ATOM 2408 O O . LYS B 1 135 ? 15.703 -21.453 4.078 1 90.5 135 LYS B O 1
ATOM 2413 N N . TYR B 1 136 ? 16.5 -20.219 2.506 1 92.5 136 TYR B N 1
ATOM 2414 C CA . TYR B 1 136 ? 17.906 -20.453 2.838 1 92.5 136 TYR B CA 1
ATOM 2415 C C . TYR B 1 136 ? 18.484 -19.312 3.652 1 92.5 136 TYR B C 1
ATOM 2417 O O . TYR B 1 136 ? 19.641 -19.328 4.039 1 92.5 136 TYR B O 1
ATOM 2425 N N . GLY B 1 137 ? 17.641 -18.266 3.895 1 90.88 137 GLY B N 1
ATOM 2426 C CA . GLY B 1 137 ? 18.062 -17.156 4.727 1 90.88 137 GLY B CA 1
ATOM 2427 C C . GLY B 1 137 ? 18.688 -16.016 3.934 1 90.88 137 GLY B C 1
ATOM 2428 O O . GLY B 1 137 ? 19.25 -15.094 4.508 1 90.88 137 GLY B O 1
ATOM 2429 N N . PHE B 1 138 ? 18.594 -16.062 2.654 1 94.81 138 PHE B N 1
ATOM 2430 C CA . PHE B 1 138 ? 19.156 -15.023 1.806 1 94.81 138 PHE B CA 1
ATOM 2431 C C . PHE B 1 138 ? 18.078 -14.023 1.404 1 94.81 138 PHE B C 1
ATOM 2433 O O . PHE B 1 138 ? 16.938 -14.398 1.157 1 94.81 138 PHE B O 1
ATOM 2440 N N . VAL B 1 139 ? 18.484 -12.758 1.34 1 97.12 139 VAL B N 1
ATOM 2441 C CA . VAL B 1 139 ? 17.562 -11.727 0.871 1 97.12 139 VAL B CA 1
ATOM 2442 C C . VAL B 1 139 ? 17.5 -11.742 -0.655 1 97.12 139 VAL B C 1
ATOM 2444 O O . VAL B 1 139 ? 18.531 -11.75 -1.324 1 97.12 139 VAL B O 1
ATOM 2447 N N . LYS B 1 140 ? 16.359 -11.812 -1.178 1 98 140 LYS B N 1
ATOM 2448 C CA . LYS B 1 140 ? 16.109 -11.766 -2.615 1 98 140 LYS B CA 1
ATOM 2449 C C . LYS B 1 140 ? 15.32 -10.508 -2.99 1 98 140 LYS B C 1
ATOM 2451 O O . LYS B 1 140 ? 14.602 -9.953 -2.16 1 98 140 LYS B O 1
ATOM 2456 N N . THR B 1 141 ? 15.578 -10.07 -4.203 1 98.5 141 THR B N 1
ATOM 2457 C CA . THR B 1 141 ? 14.875 -8.922 -4.75 1 98.5 141 THR B CA 1
ATOM 2458 C C . THR B 1 141 ? 14.07 -9.312 -5.984 1 98.5 141 THR B C 1
ATOM 2460 O O . THR B 1 141 ? 14.586 -9.984 -6.879 1 98.5 141 THR B O 1
ATOM 2463 N N . GLU B 1 142 ? 12.812 -9 -6.043 1 98.75 142 GLU B N 1
ATOM 2464 C CA . GLU B 1 142 ? 11.984 -9.117 -7.242 1 98.75 142 GLU B CA 1
ATOM 2465 C C . GLU B 1 142 ? 11.562 -7.746 -7.754 1 98.75 142 GLU B C 1
ATOM 2467 O O . GLU B 1 142 ? 10.93 -6.977 -7.027 1 98.75 142 GLU B O 1
ATOM 2472 N N . PHE B 1 143 ? 11.898 -7.426 -9.016 1 98.75 143 PHE B N 1
ATOM 2473 C CA . PHE B 1 143 ? 11.57 -6.129 -9.594 1 98.75 143 PHE B CA 1
ATOM 2474 C C . PHE B 1 143 ? 10.18 -6.16 -10.234 1 98.75 143 PHE B C 1
ATOM 2476 O O . PHE B 1 143 ? 9.766 -7.18 -10.781 1 98.75 143 PHE B O 1
ATOM 2483 N N . ALA B 1 144 ? 9.523 -5.043 -10.109 1 98.62 144 ALA B N 1
ATOM 2484 C CA . ALA B 1 144 ? 8.195 -4.883 -10.688 1 98.62 144 ALA B CA 1
ATOM 2485 C C . ALA B 1 144 ? 8.258 -4.844 -12.211 1 98.62 144 ALA B C 1
ATOM 2487 O O . ALA B 1 144 ? 9.328 -4.648 -12.789 1 98.62 144 ALA B O 1
ATOM 2488 N N . ASP B 1 145 ? 7.082 -5.004 -12.82 1 97.69 145 ASP B N 1
ATOM 2489 C CA . ASP B 1 145 ? 6.98 -4.953 -14.273 1 97.69 145 ASP B CA 1
ATOM 2490 C C . ASP B 1 145 ? 7.156 -3.527 -14.789 1 97.69 145 ASP B C 1
ATOM 2492 O O . ASP B 1 145 ? 6.57 -2.588 -14.25 1 97.69 145 ASP B O 1
ATOM 2496 N N . ILE B 1 146 ? 7.891 -3.398 -15.812 1 95 146 ILE B N 1
ATOM 2497 C CA . ILE B 1 146 ? 8.117 -2.092 -16.422 1 95 146 ILE B CA 1
ATOM 2498 C C . ILE B 1 146 ? 6.906 -1.697 -17.266 1 95 146 ILE B C 1
ATOM 2500 O O . ILE B 1 146 ? 6.574 -0.514 -17.375 1 95 146 ILE B O 1
ATOM 2504 N N . ASP B 1 147 ? 6.238 -2.719 -17.828 1 93.44 147 ASP B N 1
ATOM 2505 C CA . ASP B 1 147 ? 5.098 -2.492 -18.703 1 93.44 147 ASP B CA 1
ATOM 2506 C C . ASP B 1 147 ? 3.98 -3.496 -18.422 1 93.44 147 ASP B C 1
ATOM 2508 O O . ASP B 1 147 ? 3.734 -4.395 -19.234 1 93.44 147 ASP B O 1
ATOM 2512 N N . PRO B 1 148 ? 3.258 -3.246 -17.344 1 94.5 148 PRO B N 1
ATOM 2513 C CA . PRO B 1 148 ? 2.242 -4.23 -16.969 1 94.5 148 PRO B CA 1
ATOM 2514 C C . PRO B 1 148 ? 0.989 -4.152 -17.828 1 94.5 148 PRO B C 1
ATOM 2516 O O . PRO B 1 148 ? 0.232 -5.121 -17.922 1 94.5 148 PRO B O 1
ATOM 2519 N N . PHE B 1 149 ? 0.728 -2.979 -18.5 1 90.94 149 PHE B N 1
ATOM 2520 C CA . PHE B 1 149 ? -0.492 -2.768 -19.281 1 90.94 149 PHE B CA 1
ATOM 2521 C C . PHE B 1 149 ? -0.216 -2.893 -20.766 1 90.94 149 PHE B C 1
ATOM 2523 O O . PHE B 1 149 ? 0.631 -2.178 -21.312 1 90.94 149 PHE B O 1
ATOM 2530 N N . LYS B 1 150 ? -0.286 -3.988 -21.375 1 77.5 150 LYS B N 1
ATOM 2531 C CA . LYS B 1 150 ? 0.072 -4.301 -22.75 1 77.5 150 LYS B CA 1
ATOM 2532 C C . LYS B 1 150 ? -0.945 -3.719 -23.734 1 77.5 150 LYS B C 1
ATOM 2534 O O . LYS B 1 150 ? -1.261 -4.336 -24.75 1 77.5 150 LYS B O 1
ATOM 2539 N N . GLY B 1 151 ? -1.35 -2.336 -23.625 1 62.34 151 GLY B N 1
ATOM 2540 C CA . GLY B 1 151 ? -2.105 -1.612 -24.641 1 62.34 151 GLY B CA 1
ATOM 2541 C C . GLY B 1 151 ? -3.605 -1.715 -24.453 1 62.34 151 GLY B C 1
ATOM 2542 O O . GLY B 1 151 ? -4.336 -0.758 -24.719 1 62.34 151 GLY B O 1
ATOM 2543 N N . VAL B 1 152 ? -4.176 -2.842 -24.172 1 56.12 152 VAL B N 1
ATOM 2544 C CA . VAL B 1 152 ? -5.613 -3.072 -24.234 1 56.12 152 VAL B CA 1
ATOM 2545 C C . VAL B 1 152 ? -6.293 -2.43 -23.031 1 56.12 152 VAL B C 1
ATOM 2547 O O . VAL B 1 152 ? -7.441 -1.987 -23.109 1 56.12 152 VAL B O 1
ATOM 2550 N N . GLU B 1 153 ? -5.484 -2.059 -22.031 1 63.28 153 GLU B N 1
ATOM 2551 C CA . GLU B 1 153 ? -6.148 -1.699 -20.781 1 63.28 153 GLU B CA 1
ATOM 2552 C C . GLU B 1 153 ? -5.938 -0.225 -20.453 1 63.28 153 GLU B C 1
ATOM 2554 O O . GLU B 1 153 ? -5.684 0.126 -19.297 1 63.28 153 GLU B O 1
ATOM 2559 N N . SER B 1 154 ? -6.066 0.521 -21.469 1 62.28 154 SER B N 1
ATOM 2560 C CA . SER B 1 154 ? -5.707 1.936 -21.453 1 62.28 154 SER B CA 1
ATOM 2561 C C . SER B 1 154 ? -6.691 2.744 -20.609 1 62.28 154 SER B C 1
ATOM 2563 O O . SER B 1 154 ? -6.43 3.902 -20.281 1 62.28 154 SER B O 1
ATOM 2565 N N . TYR B 1 155 ? -7.664 2.016 -20.109 1 71.12 155 TYR B N 1
ATOM 2566 C CA . TYR B 1 155 ? -8.695 2.846 -19.5 1 71.12 155 TYR B CA 1
ATOM 2567 C C . TYR B 1 155 ? -8.508 2.93 -18 1 71.12 155 TYR B C 1
ATOM 2569 O O . TYR B 1 155 ? -9.148 3.746 -17.328 1 71.12 155 TYR B O 1
ATOM 2577 N N . TYR B 1 156 ? -7.574 2.209 -17.578 1 78.31 156 TYR B N 1
ATOM 2578 C CA . TYR B 1 156 ? -7.352 2.27 -16.141 1 78.31 156 TYR B CA 1
ATOM 2579 C C . TYR B 1 156 ? -6.449 3.439 -15.773 1 78.31 156 TYR B C 1
ATOM 2581 O O . TYR B 1 156 ? -5.461 3.709 -16.469 1 78.31 156 TYR B O 1
ATOM 2589 N N . SER B 1 157 ? -6.832 4.125 -14.648 1 78 157 SER B N 1
ATOM 2590 C CA . SER B 1 157 ? -6.031 5.242 -14.164 1 78 157 SER B CA 1
ATOM 2591 C C . SER B 1 157 ? -4.582 4.832 -13.945 1 78 157 SER B C 1
ATOM 2593 O O . SER B 1 157 ? -3.66 5.598 -14.242 1 78 157 SER B O 1
ATOM 2595 N N . ASP B 1 158 ? -4.297 3.645 -13.516 1 85.38 158 ASP B N 1
ATOM 2596 C CA . ASP B 1 158 ? -2.941 3.17 -13.258 1 85.38 158 ASP B CA 1
ATOM 2597 C C . ASP B 1 158 ? -2.143 3.068 -14.562 1 85.38 158 ASP B C 1
ATOM 2599 O O . ASP B 1 158 ? -0.921 3.24 -14.555 1 85.38 158 ASP B O 1
ATOM 2603 N N . SER B 1 159 ? -2.838 2.758 -15.641 1 86.44 159 SER B N 1
ATOM 2604 C CA . SER B 1 159 ? -2.15 2.555 -16.906 1 86.44 159 SER B CA 1
ATOM 2605 C C . SER B 1 159 ? -1.442 3.828 -17.375 1 86.44 159 SER B C 1
ATOM 2607 O O . SER B 1 159 ? -0.396 3.764 -18.016 1 86.44 159 SER B O 1
ATOM 2609 N N . CYS B 1 160 ? -1.981 4.934 -16.969 1 85.12 160 CYS B N 1
ATOM 2610 C CA . CYS B 1 160 ? -1.428 6.211 -17.406 1 85.12 160 CYS B CA 1
ATOM 2611 C C . CYS B 1 160 ? -0.056 6.449 -16.781 1 85.12 160 CYS B C 1
ATOM 2613 O O . CYS B 1 160 ? 0.75 7.211 -17.312 1 85.12 160 CYS B O 1
ATOM 2615 N N . LEU B 1 161 ? 0.243 5.75 -15.75 1 90.06 161 LEU B N 1
ATOM 2616 C CA . LEU B 1 161 ? 1.494 5.938 -15.023 1 90.06 161 LEU B CA 1
ATOM 2617 C C . LEU B 1 161 ? 2.643 5.223 -15.727 1 90.06 161 LEU B C 1
ATOM 2619 O O . LEU B 1 161 ? 3.811 5.434 -15.391 1 90.06 161 LEU B O 1
ATOM 2623 N N . TYR B 1 162 ? 2.303 4.461 -16.688 1 89.31 162 TYR B N 1
ATOM 2624 C CA . TYR B 1 162 ? 3.316 3.658 -17.359 1 89.31 162 TYR B CA 1
ATOM 2625 C C . TYR B 1 162 ? 3.494 4.105 -18.812 1 89.31 162 TYR B C 1
ATOM 2627 O O . TYR B 1 162 ? 4.227 3.475 -19.578 1 89.31 162 TYR B O 1
ATOM 2635 N N . LYS B 1 163 ? 2.766 5.109 -19.125 1 79.44 163 LYS B N 1
ATOM 2636 C CA . LYS B 1 163 ? 2.922 5.641 -20.469 1 79.44 163 LYS B CA 1
ATOM 2637 C C . LYS B 1 163 ? 4.176 6.504 -20.578 1 79.44 163 LYS B C 1
ATOM 2639 O O . LYS B 1 163 ? 4.516 7.238 -19.656 1 79.44 163 LYS B O 1
ATOM 2644 N N . LYS B 1 164 ? 4.98 6.289 -21.562 1 67 164 LYS B N 1
ATOM 2645 C CA . LYS B 1 164 ? 6.215 6.992 -21.906 1 67 164 LYS B CA 1
ATOM 2646 C C . LYS B 1 164 ? 5.918 8.352 -22.531 1 67 164 LYS B C 1
ATOM 2648 O O . LYS B 1 164 ? 4.926 8.508 -23.25 1 67 164 LYS B O 1
#

Radius of gyration: 19.13 Å; Cα contacts (8 Å, |Δi|>4): 744; chains: 2; bounding box: 41×54×47 Å

Organism: Iris pallida (NCBI:txid29817)

Foldseek 3Di:
DDDDDDDCVLAPPNDLPFDAFFWAWWDKPNHIFGGAGEEAVDPFKAAEPVVCVVVVHDLVQFADDPDWDQDPVRDTDDFSGKDKIWIDTPPDTDIGIHGYDNDDDPGRMYDYNVRCVVQVWDDDPSSQWIWGQDPVRDIDIGHGDLQRPPPPRCPDPNNVRNDD/DDDDDDDCVLAPPNDLPFDAFFWAWWDKPNHIFTGAGEEAVDPFKAAEPVVCVVVVHDLVQFADDPDWDADPVRDTDDFSGKDKIWIDTPPDTDIGIHGYDNDDDPGRMYDYNVRCVVQVWDDDPSSQWIWGQDPVRDIDIGHGDLQRDPPPRCPHPNNVRNDD

Secondary structure (DSSP, 8-state):
-PPEEE-GGG-SSSSS------EEEEEETTEEEEEEEE-TT-SSEEEEHHHHHHHT--GGGSBP--PPEE-TT--EE--SEEEEEEEEETTEEEEEEEEEE----S-SEEE-HHHHHHTT-EEETTTTEEEEE-TTS-EEEEEPPS----STTTTSGGGGGG--/-PPEEE-GGG-SSSSS------EEEEEETTEEEEEEEE-TT-SSEEEEHHHHHHHT--GGGSBP--PPEE-TT--EE--SEEEEEEEEETTEEEEEEEEEE----S-SEEE-HHHHHHTT-EEETTTTEEEEE-TTS-EEEEEPPS----STTTTSGGGGGG--

pLDDT: mean 93.24, std 8.47, range [56.12, 98.88]

Sequence (328 aa):
MPNIVFTLQDMLIKTNLHDRPLYYTGYIDDVKVDRMHIDPSSSISIILKGVLHHLRIPMHRLTPTSTAISGFNSGRSYPIGKIRLKCQIGDLQSEVTCYVTDADTSYNILLGRPWIHDYMIVPSTLHQCFKYVDKYGFVKTEFADIDPFKGVESYYSDSCLYKKMPNIVFTLQDMLIKTNLHDRPLYYTGYIDDVKVDRMHIDPSSSISIILKGVLHHLRIPMHRLTPTSTAISGFNSGRSYPIGKIRLKCQIGDLQSEVTCYVTDADTSYNILLGRPWIHDYMIVPSTLHQCFKYVDKYGFVKTEFADIDPFKGVESYYSDSCLYKK

Solvent-accessible surface area (backbone atoms only — not comparable to full-atom values): 18169 Å² total; per-residue (Å²): 123,70,66,48,72,47,45,71,86,53,30,69,51,92,50,55,89,58,67,52,61,44,30,29,61,33,29,45,78,86,37,81,41,57,25,34,27,59,28,69,69,33,82,54,24,36,31,33,49,69,53,34,57,74,70,68,54,63,76,84,72,41,41,83,64,86,61,70,46,65,41,61,72,49,50,73,43,69,43,80,18,31,46,76,42,45,36,31,48,83,89,47,75,46,69,43,63,26,35,28,32,84,61,66,58,87,49,46,28,38,45,8,22,53,54,34,22,74,52,55,39,42,56,27,54,56,28,33,29,34,34,28,56,48,99,86,61,45,76,46,76,47,70,40,50,81,67,66,58,82,69,81,52,66,82,34,79,71,41,61,64,61,59,131,124,71,67,47,72,48,46,72,86,53,30,70,52,92,50,56,89,58,67,48,60,45,29,28,61,34,27,46,77,86,36,82,42,58,26,35,27,59,27,68,70,33,82,53,23,36,32,32,49,69,52,34,56,75,69,68,52,64,74,84,72,40,40,83,65,88,60,69,46,65,41,61,72,50,50,72,43,68,43,78,18,30,45,75,43,46,36,31,48,84,88,48,75,47,70,42,63,27,35,27,33,84,61,68,59,85,49,46,29,38,45,8,23,55,54,34,25,74,53,53,39,43,54,27,54,55,28,34,31,34,35,28,56,47,99,86,60,46,74,46,78,46,70,41,49,81,68,65,61,84,70,83,52,67,80,32,78,70,41,63,61,60,61,130